Protein AF-A0A7X7GRQ5-F1 (afdb_monomer_lite)

Foldseek 3Di:
DAQQKAKAWAFDWDPLPPPDTAGQATEIDIDGDPPDDFPADAPDKFKKKKFKWKFFDLDPPPDDTDTDTFKMWIFIWHQYPLGIATEDDLPTAIGTPDDDDDPPDDDFRKHFYHYDVVRYHDPPNNCRHGIDGDDDHPPSTQKMKMFIFMDTNNHTSADRVSYDIDIGGPDPQDKDKDFDADPVRQGDFQFWKWKAAPSRDIDIFGAHPRNMTIGIRGDPDDIDIGGPDDPDDD

Sequence (234 aa):
MSAAIRVLLRPQRKSSGPRGSAVLGATLELSSFGAGASAAEQGTSKPASLVFHAAYLETVRGQEPSFEAFATLSGQITLRRSGPRFVLGPDDVIEYSSPDPSPSDPPPRQLNLAFAGAQFEVPPTNLAVRSLRLPPAPGGARHAEIGVELKIAGEVEASVAANDRLDVPLAPLSFFDAELRDENDAPLADRELELRMVDGSTQRVRSDADGRVLVNPVIKGPCELRWIADGGEG

Radius of gyration: 21.0 Å; chains: 1; bounding box: 50×54×58 Å

Secondary structure (DSSP, 8-state):
---SEEEEEEEEEE--GGG--EEEEEEEEEEE-TT---S--BT-EEEEEEEEEEEEES-SSS-----EEEEEEEEEEEEETTEEEEE--TT--EEESSPPPPTTSPPPPEEEEEE-TTTEE--TT--GGGEEEPPPPPTT--EEEEEEEEEETTEEEE-TTTS-EEEEE----EEEEEE-B-TTS-B-TT-EEEEEPTTS-EEEEE--TTSEEEEEEE-SS--EEEE-------

Structure (mmCIF, N/CA/C/O backbone):
data_AF-A0A7X7GRQ5-F1
#
_entry.id   AF-A0A7X7GRQ5-F1
#
loop_
_atom_site.group_PDB
_atom_site.id
_atom_site.type_symbol
_atom_site.label_atom_id
_atom_site.label_alt_id
_atom_site.label_comp_id
_atom_site.label_asym_id
_atom_site.label_entity_id
_atom_site.label_seq_id
_atom_site.pdbx_PDB_ins_code
_atom_site.Cartn_x
_atom_site.Cartn_y
_atom_site.Cartn_z
_atom_site.occupancy
_atom_site.B_iso_or_equiv
_atom_site.auth_seq_id
_atom_site.auth_comp_id
_atom_site.auth_asym_id
_atom_site.auth_atom_id
_atom_site.pdbx_PDB_model_num
ATOM 1 N N . MET A 1 1 ? -12.761 -13.465 19.174 1.00 44.97 1 MET A N 1
ATOM 2 C CA . MET A 1 1 ? -13.870 -12.484 19.253 1.00 44.97 1 MET A CA 1
ATOM 3 C C . MET A 1 1 ? -13.980 -11.795 17.897 1.00 44.97 1 MET A C 1
ATOM 5 O O . MET A 1 1 ? -12.955 -11.682 17.240 1.00 44.97 1 MET A O 1
ATOM 9 N N . SER A 1 2 ? -15.175 -11.411 17.430 1.00 49.66 2 SER A N 1
ATOM 10 C CA . SER A 1 2 ? -15.300 -10.663 16.163 1.00 49.66 2 SER A CA 1
ATOM 11 C C . SER A 1 2 ? -14.728 -9.260 16.350 1.00 49.66 2 SER A C 1
ATOM 13 O O . SER A 1 2 ? -15.156 -8.573 17.274 1.00 49.66 2 SER A O 1
ATOM 15 N N . ALA A 1 3 ? -13.794 -8.852 15.487 1.00 58.19 3 ALA A N 1
ATOM 16 C CA . ALA A 1 3 ? -13.271 -7.489 15.461 1.00 58.19 3 ALA A CA 1
ATOM 17 C C . ALA A 1 3 ? -14.408 -6.486 15.230 1.00 58.19 3 ALA A C 1
ATOM 19 O O . ALA A 1 3 ? -15.262 -6.719 14.365 1.00 58.19 3 ALA A O 1
ATOM 20 N N . ALA A 1 4 ? -14.419 -5.396 15.999 1.00 80.81 4 ALA A N 1
ATOM 21 C CA . ALA A 1 4 ? -15.428 -4.351 15.875 1.00 80.81 4 ALA A CA 1
ATOM 22 C C . ALA A 1 4 ? -15.168 -3.460 14.660 1.00 80.81 4 ALA A C 1
ATOM 24 O O . ALA A 1 4 ? -16.120 -3.007 14.029 1.00 80.81 4 ALA A O 1
ATOM 25 N N . ILE A 1 5 ? -13.899 -3.232 14.313 1.00 91.38 5 ILE A N 1
ATOM 26 C CA . ILE A 1 5 ? -13.479 -2.471 13.135 1.00 91.38 5 ILE A CA 1
ATOM 27 C C . ILE A 1 5 ? -12.733 -3.407 12.186 1.00 91.38 5 ILE A C 1
ATOM 29 O O . ILE A 1 5 ? -11.805 -4.091 12.600 1.00 91.38 5 ILE A O 1
ATOM 33 N N . ARG A 1 6 ? -13.118 -3.423 10.909 1.00 93.06 6 ARG A N 1
ATOM 34 C CA . ARG A 1 6 ? -12.414 -4.153 9.847 1.00 93.06 6 ARG A CA 1
ATOM 35 C C . ARG A 1 6 ? -11.845 -3.203 8.812 1.00 93.06 6 ARG A C 1
ATOM 37 O O . ARG A 1 6 ? -12.427 -2.150 8.541 1.00 93.06 6 ARG A O 1
ATOM 44 N N . VAL A 1 7 ? -10.746 -3.630 8.206 1.00 95.88 7 VAL A N 1
ATOM 45 C CA . VAL A 1 7 ? -10.145 -2.988 7.038 1.00 95.88 7 VAL A CA 1
ATOM 46 C C . VAL A 1 7 ? -10.687 -3.661 5.785 1.00 95.88 7 VAL A C 1
ATOM 48 O O . VAL A 1 7 ? -10.659 -4.890 5.674 1.00 95.88 7 VAL A O 1
ATOM 51 N N . LEU A 1 8 ? -11.183 -2.858 4.846 1.00 96.31 8 LEU A N 1
ATOM 52 C CA . LEU A 1 8 ? -11.596 -3.332 3.529 1.00 96.31 8 LEU A CA 1
ATOM 53 C C . LEU A 1 8 ? -10.616 -2.823 2.472 1.00 96.31 8 LEU A C 1
ATOM 55 O O . LEU A 1 8 ? -10.206 -1.660 2.498 1.00 96.31 8 LEU A O 1
ATOM 59 N N . LEU A 1 9 ? -10.269 -3.697 1.529 1.00 95.75 9 LEU A N 1
ATOM 60 C CA . LEU A 1 9 ? -9.381 -3.393 0.411 1.00 95.75 9 LEU A CA 1
ATOM 61 C C . LEU A 1 9 ? -10.168 -3.503 -0.892 1.00 95.75 9 LEU A C 1
ATOM 63 O O . LEU A 1 9 ? -10.388 -4.593 -1.421 1.00 95.75 9 LEU A O 1
ATOM 67 N N . ARG A 1 10 ? -10.615 -2.365 -1.428 1.00 94.69 10 ARG A N 1
ATOM 68 C CA . ARG A 1 10 ? -11.354 -2.343 -2.696 1.00 94.69 10 ARG A CA 1
ATOM 69 C C . ARG A 1 10 ? -10.384 -2.233 -3.868 1.00 94.69 10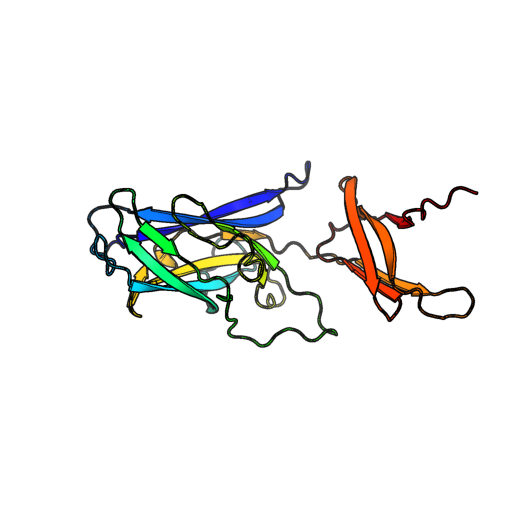 ARG A C 1
ATOM 71 O O . ARG A 1 10 ? -9.668 -1.237 -3.944 1.00 94.69 10 ARG A O 1
ATOM 78 N N . PRO A 1 11 ? -10.356 -3.196 -4.804 1.00 91.38 11 PRO A N 1
ATOM 79 C CA . PRO A 1 11 ? -9.402 -3.170 -5.903 1.00 91.38 11 PRO A CA 1
ATOM 80 C C . PRO A 1 11 ? -9.652 -1.974 -6.823 1.00 91.38 11 PRO A C 1
ATOM 82 O O . PRO A 1 11 ? -10.751 -1.800 -7.353 1.00 91.38 11 PRO A O 1
ATOM 85 N N . GLN A 1 12 ? -8.601 -1.206 -7.091 1.00 87.56 12 GLN A N 1
ATOM 86 C CA . GLN A 1 12 ? -8.587 -0.223 -8.167 1.00 87.56 12 GLN A CA 1
ATOM 87 C C . GLN A 1 12 ? -8.189 -0.928 -9.458 1.00 87.56 12 GLN A C 1
ATOM 89 O O . GLN A 1 12 ? -7.033 -1.308 -9.658 1.00 87.56 12 GLN A O 1
ATOM 94 N N . ARG A 1 13 ? -9.173 -1.152 -10.328 1.00 77.50 13 ARG A N 1
ATOM 95 C CA . ARG A 1 13 ? -8.976 -1.871 -11.587 1.00 77.50 13 ARG A CA 1
ATOM 96 C C . ARG A 1 13 ? -8.823 -0.883 -12.734 1.00 77.50 13 ARG A C 1
ATOM 98 O O . ARG A 1 13 ? -9.674 -0.015 -12.913 1.00 77.50 13 ARG A O 1
ATOM 105 N N . LYS A 1 14 ? -7.795 -1.067 -13.563 1.00 65.38 14 LYS A N 1
ATOM 106 C CA . LYS A 1 14 ? -7.781 -0.488 -14.911 1.00 65.38 14 LYS A CA 1
ATOM 107 C C . LYS A 1 14 ? -8.508 -1.458 -15.833 1.00 65.38 14 LYS A C 1
ATOM 109 O O . LYS A 1 14 ? -8.188 -2.648 -15.868 1.00 65.38 14 LYS A O 1
ATOM 114 N N . SER A 1 15 ? -9.498 -0.961 -16.570 1.00 53.22 15 SER A N 1
ATOM 115 C CA . SER A 1 15 ? -10.088 -1.721 -17.670 1.00 53.22 15 SER A CA 1
ATOM 116 C C . SER A 1 15 ? -9.048 -1.843 -18.783 1.00 53.22 15 SER A C 1
ATOM 118 O O . SER A 1 15 ? -8.845 -0.901 -19.544 1.00 53.22 15 SER A O 1
ATOM 120 N N . SER A 1 16 ? -8.359 -2.978 -18.860 1.00 49.69 16 SER A N 1
ATOM 121 C CA . SER A 1 16 ? -7.398 -3.287 -19.925 1.00 49.69 16 SER A CA 1
ATOM 122 C C . SER A 1 16 ? -8.022 -4.225 -20.959 1.00 49.69 16 SER A C 1
ATOM 124 O O . SER A 1 16 ? -7.652 -5.390 -21.068 1.00 49.69 16 SER A O 1
ATOM 126 N N . GLY A 1 17 ? -8.990 -3.707 -21.725 1.00 49.03 17 GLY A N 1
ATOM 127 C CA . GLY A 1 17 ? -9.539 -4.364 -22.918 1.00 49.03 17 GLY A CA 1
ATOM 128 C C . GLY A 1 17 ? -9.917 -5.853 -22.744 1.00 49.03 17 GLY A C 1
ATOM 129 O O . GLY A 1 17 ? -10.216 -6.308 -21.641 1.00 49.03 17 GLY A O 1
ATOM 130 N N . PRO A 1 18 ? -9.912 -6.656 -23.824 1.00 38.50 18 PRO A N 1
ATOM 131 C CA . PRO A 1 18 ? -10.362 -8.052 -23.788 1.00 38.50 18 PRO A CA 1
ATOM 132 C C . PRO A 1 18 ? -9.388 -9.034 -23.098 1.00 38.50 18 PRO A C 1
ATOM 134 O O . PRO A 1 18 ? -9.640 -10.235 -23.116 1.00 38.50 18 PRO A O 1
ATOM 137 N N . ARG A 1 19 ? -8.270 -8.573 -22.507 1.00 46.12 19 ARG A N 1
ATOM 138 C CA . ARG A 1 19 ? -7.189 -9.436 -21.973 1.00 46.12 19 ARG A CA 1
ATOM 139 C C . ARG A 1 19 ? -7.060 -9.454 -20.441 1.00 46.12 19 ARG A C 1
ATOM 141 O O . ARG A 1 19 ? -6.096 -10.011 -19.922 1.00 46.12 19 ARG A O 1
ATOM 148 N N . GLY A 1 20 ? -8.056 -8.937 -19.721 1.00 51.06 20 GLY A N 1
ATOM 149 C CA . GLY A 1 20 ? -8.153 -9.009 -18.255 1.00 51.06 20 GLY A CA 1
ATOM 150 C C . GLY A 1 20 ? -7.949 -7.656 -17.577 1.00 51.06 20 GLY A C 1
ATOM 151 O O . GLY A 1 20 ? -7.494 -6.719 -18.215 1.00 51.06 20 GLY A O 1
ATOM 152 N N . SER A 1 21 ? -8.318 -7.527 -16.297 1.00 55.75 21 SER A N 1
ATOM 153 C CA . SER A 1 21 ? -8.166 -6.287 -15.517 1.00 55.75 21 SER A CA 1
ATOM 154 C C . SER A 1 21 ? -6.839 -6.267 -14.756 1.00 55.75 21 SER A C 1
ATOM 156 O O . SER A 1 21 ? -6.611 -7.155 -13.932 1.00 55.75 21 SER A O 1
ATOM 158 N N . ALA A 1 22 ? -6.007 -5.246 -14.958 1.00 68.19 22 ALA A N 1
ATOM 159 C CA . ALA A 1 22 ? -4.869 -4.990 -14.076 1.00 68.19 22 ALA A CA 1
ATOM 160 C C . ALA A 1 22 ? -5.352 -4.368 -12.753 1.00 68.19 22 ALA A C 1
ATOM 162 O O . ALA A 1 22 ? -6.158 -3.431 -12.760 1.00 68.19 22 ALA A O 1
ATOM 163 N N . VAL A 1 23 ? -4.863 -4.884 -11.623 1.00 79.06 23 VAL A N 1
ATOM 164 C CA . VAL A 1 23 ? -5.040 -4.258 -10.305 1.00 79.06 23 VAL A CA 1
ATOM 165 C C . VAL A 1 23 ? -3.914 -3.245 -10.134 1.00 79.06 23 VAL A C 1
ATOM 167 O O . VAL A 1 23 ? -2.751 -3.629 -10.047 1.00 79.06 23 VAL A O 1
ATOM 170 N N . LEU A 1 24 ? -4.258 -1.957 -10.150 1.00 82.56 24 LEU A N 1
ATOM 171 C CA . LEU A 1 24 ? -3.301 -0.855 -9.992 1.00 82.56 24 LEU A CA 1
ATOM 172 C C . LEU A 1 24 ? -3.064 -0.490 -8.528 1.00 82.56 24 LEU A C 1
ATOM 174 O O . LEU A 1 24 ? -2.115 0.222 -8.215 1.00 82.56 24 LEU A O 1
ATOM 178 N N . GLY A 1 25 ? -3.959 -0.915 -7.643 1.00 89.06 25 GLY A N 1
ATOM 179 C CA . GLY A 1 25 ? -3.996 -0.413 -6.286 1.00 89.06 25 GLY A CA 1
ATOM 180 C C . GLY A 1 25 ? -5.221 -0.861 -5.512 1.00 89.06 25 GLY A C 1
ATOM 181 O O . GLY A 1 25 ? -6.001 -1.702 -5.975 1.00 89.06 25 GLY A O 1
ATOM 182 N N . ALA A 1 26 ? -5.411 -0.247 -4.353 1.00 94.50 26 ALA A N 1
ATOM 183 C CA . ALA A 1 26 ? -6.590 -0.419 -3.526 1.00 94.50 26 ALA A CA 1
ATOM 184 C C . ALA A 1 26 ? -7.073 0.907 -2.940 1.00 94.50 26 ALA A C 1
ATOM 186 O O . ALA A 1 26 ? -6.291 1.791 -2.596 1.00 94.50 26 ALA A O 1
ATOM 187 N N . THR A 1 27 ? -8.388 1.013 -2.788 1.00 96.25 27 THR A N 1
ATOM 188 C CA . THR A 1 27 ? -8.993 1.972 -1.870 1.00 96.25 27 THR A CA 1
ATOM 189 C C . THR A 1 27 ? -9.125 1.301 -0.508 1.00 96.25 27 THR A C 1
ATOM 191 O O . THR A 1 27 ? -9.786 0.265 -0.396 1.00 96.25 27 THR A O 1
ATOM 194 N N . LEU A 1 28 ? -8.491 1.885 0.509 1.00 97.31 28 LEU A N 1
ATOM 195 C CA . LEU A 1 28 ? -8.657 1.496 1.901 1.00 97.31 28 LEU A CA 1
ATOM 196 C C . LEU A 1 28 ? -9.939 2.103 2.465 1.00 97.31 28 LEU A C 1
ATOM 198 O O . LEU A 1 28 ? -10.178 3.311 2.357 1.00 97.31 28 LEU A O 1
ATOM 202 N N . GLU A 1 29 ? -10.721 1.255 3.121 1.00 97.19 29 GLU A N 1
ATOM 203 C CA . GLU A 1 29 ? -11.911 1.635 3.876 1.00 97.19 29 GLU A CA 1
ATOM 204 C C . GLU A 1 29 ? -11.840 1.030 5.278 1.00 97.19 29 GLU A C 1
ATOM 206 O O . GLU A 1 29 ? -11.239 -0.026 5.495 1.00 97.19 29 GLU A O 1
ATOM 211 N N . LEU A 1 30 ? -12.498 1.691 6.226 1.00 95.44 30 LEU A N 1
ATOM 212 C CA . LEU A 1 30 ? -12.766 1.127 7.544 1.00 95.44 30 LEU A CA 1
ATOM 213 C C . LEU A 1 30 ? -14.265 0.951 7.707 1.00 95.44 30 LEU A C 1
ATOM 215 O O . LEU A 1 30 ? -15.054 1.816 7.325 1.00 95.44 30 LEU A O 1
ATOM 219 N N . SER A 1 31 ? -14.666 -0.154 8.316 1.00 91.38 31 SER A N 1
ATOM 220 C CA . SER A 1 31 ? -16.071 -0.412 8.597 1.00 91.38 31 SER A CA 1
ATOM 221 C C . SER A 1 31 ? -16.237 -1.040 9.967 1.00 91.38 31 SER A C 1
ATOM 223 O O . SER A 1 31 ? -15.438 -1.882 10.380 1.00 91.38 31 SER A O 1
ATOM 225 N N . SER A 1 32 ? -17.287 -0.625 10.671 1.00 87.00 32 SER A N 1
ATOM 226 C CA . SER A 1 32 ? -17.676 -1.245 11.931 1.00 87.00 32 SER A CA 1
ATOM 227 C C . SER A 1 32 ? -18.581 -2.442 11.664 1.00 87.00 32 SER A C 1
ATOM 229 O O . SER A 1 32 ? -19.655 -2.287 11.083 1.00 87.00 32 SER A O 1
ATOM 231 N N . PHE A 1 33 ? -18.178 -3.631 12.107 1.00 72.12 33 PHE A N 1
ATOM 232 C CA . PHE A 1 33 ? -18.95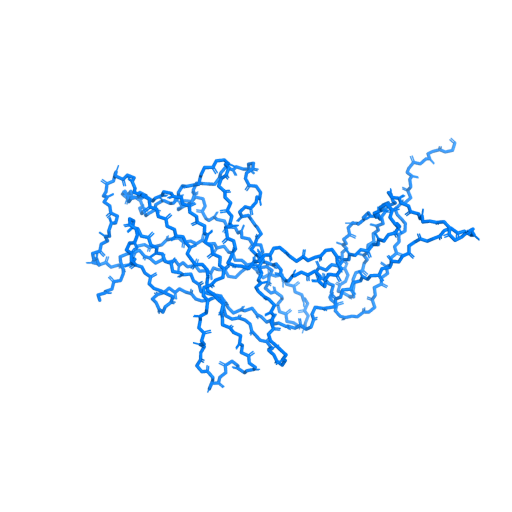6 -4.857 11.941 1.00 72.12 33 PHE A CA 1
ATOM 233 C C . PHE A 1 33 ? -19.389 -5.426 13.297 1.00 72.12 33 PHE A C 1
ATOM 235 O O . PHE A 1 33 ? -18.601 -6.018 14.031 1.00 72.12 33 PHE A O 1
ATOM 242 N N . GLY A 1 34 ? -20.688 -5.316 13.587 1.00 62.69 34 GLY A N 1
ATOM 243 C CA . GLY A 1 34 ? -21.337 -5.983 14.719 1.00 62.69 34 GLY A CA 1
ATOM 244 C C . GLY A 1 34 ? -21.002 -5.410 16.102 1.00 62.69 34 GLY A C 1
ATOM 245 O O . GLY A 1 34 ? -20.403 -4.349 16.237 1.00 62.69 34 GLY A O 1
ATOM 246 N N . ALA A 1 35 ? -21.425 -6.132 17.144 1.00 59.38 35 ALA A N 1
ATOM 247 C CA . ALA A 1 35 ? -21.271 -5.761 18.557 1.00 59.38 35 ALA A CA 1
ATOM 248 C C . ALA A 1 35 ? -19.922 -6.211 19.165 1.00 59.38 35 ALA A C 1
ATOM 250 O O . ALA A 1 35 ? -19.855 -6.552 20.345 1.00 59.38 35 ALA A O 1
ATOM 251 N N . GLY A 1 36 ? -18.866 -6.297 18.348 1.00 65.81 36 GLY A N 1
ATOM 252 C CA . GLY A 1 36 ? -17.527 -6.655 18.821 1.00 65.81 36 GLY A CA 1
ATOM 253 C C . GLY A 1 36 ? -16.982 -5.622 19.812 1.00 65.81 36 GLY A C 1
ATOM 254 O O . GLY A 1 36 ? -17.361 -4.452 19.768 1.00 65.81 36 GLY A O 1
ATOM 255 N N . ALA A 1 37 ? -16.081 -6.044 20.701 1.00 72.88 37 ALA A N 1
ATOM 256 C CA . ALA A 1 37 ? -15.314 -5.105 21.513 1.00 72.88 37 ALA A CA 1
ATOM 257 C C . ALA A 1 37 ? -14.230 -4.463 20.636 1.00 72.88 37 ALA A C 1
ATOM 259 O O . ALA A 1 37 ? -13.560 -5.172 19.887 1.00 72.88 37 ALA A O 1
ATOM 260 N N . SER A 1 38 ? -14.085 -3.141 20.729 1.00 83.69 38 SER A N 1
ATOM 261 C CA . SER A 1 38 ? -13.012 -2.393 20.076 1.00 83.69 38 SER A CA 1
ATOM 262 C C . SER A 1 38 ? -12.083 -1.820 21.130 1.00 83.69 38 SER A C 1
ATOM 264 O O . SER A 1 38 ? -12.545 -1.352 22.173 1.00 83.69 38 SER A O 1
ATOM 266 N N . ALA A 1 39 ? -10.788 -1.781 20.839 1.00 85.19 39 ALA A N 1
ATOM 267 C CA . ALA A 1 39 ? -9.859 -0.956 21.597 1.00 85.19 39 ALA A CA 1
ATOM 268 C C . ALA A 1 39 ? -10.082 0.544 21.321 1.00 85.19 39 ALA A C 1
ATOM 270 O O . ALA A 1 39 ? -9.653 1.381 22.119 1.00 85.19 39 ALA A O 1
ATOM 271 N N . ALA A 1 40 ? -10.770 0.909 20.231 1.00 83.94 40 ALA A N 1
ATOM 272 C CA . ALA A 1 40 ? -11.188 2.283 19.982 1.00 83.94 40 ALA A CA 1
ATOM 273 C C . ALA A 1 40 ? -12.324 2.698 20.926 1.00 83.94 40 ALA A C 1
ATOM 275 O O . ALA A 1 40 ? -13.311 1.987 21.103 1.00 83.94 40 ALA A O 1
ATOM 276 N N . GLU A 1 41 ? -12.215 3.903 21.479 1.00 82.88 41 GLU A N 1
ATOM 277 C CA . GLU A 1 41 ? -13.242 4.494 22.335 1.00 82.88 41 GLU A CA 1
ATOM 278 C C . GLU A 1 41 ? -13.913 5.669 21.633 1.00 82.88 41 GLU A C 1
ATOM 280 O O . GLU A 1 41 ? -13.294 6.395 20.847 1.00 82.88 41 GLU A O 1
ATOM 285 N N . GLN A 1 42 ? -15.203 5.859 21.910 1.00 86.94 42 GLN A N 1
ATOM 286 C CA . GLN A 1 42 ? -15.966 6.919 21.272 1.00 86.94 42 GLN A CA 1
ATOM 287 C C . GLN A 1 42 ? -15.416 8.297 21.657 1.00 86.94 42 GLN A C 1
ATOM 289 O O . GLN A 1 42 ? -15.380 8.654 22.829 1.00 86.94 42 GLN A O 1
ATOM 294 N N . GLY A 1 43 ? -15.032 9.089 20.654 1.00 86.94 43 GLY A N 1
ATOM 295 C CA . GLY A 1 43 ? -14.514 10.447 20.845 1.00 86.94 43 GLY A CA 1
ATOM 296 C C . GLY A 1 43 ? -13.068 10.532 21.343 1.00 86.94 43 GLY A C 1
ATOM 297 O O . GLY A 1 43 ? -12.530 11.636 21.389 1.00 86.94 43 GLY A O 1
ATOM 298 N N . THR A 1 44 ? -12.422 9.405 21.647 1.00 92.50 44 THR A N 1
ATOM 299 C CA . THR A 1 44 ? -11.021 9.363 22.082 1.00 92.50 44 THR A CA 1
ATOM 300 C C . THR A 1 44 ? -10.120 9.000 20.908 1.00 92.50 44 THR A C 1
ATOM 302 O O . THR A 1 44 ? -10.337 7.989 20.238 1.00 92.50 44 THR A O 1
ATOM 305 N N . SER A 1 45 ? -9.088 9.811 20.675 1.00 95.19 45 SER A N 1
ATOM 306 C CA . SER A 1 45 ? -8.027 9.481 19.722 1.00 95.19 45 SER A CA 1
ATOM 307 C C . SER A 1 45 ? -7.028 8.524 20.365 1.00 95.19 45 SER A C 1
ATOM 309 O O . SER A 1 45 ? -6.554 8.786 21.471 1.00 95.19 45 SER A O 1
ATOM 311 N N . LYS A 1 46 ? -6.697 7.430 19.677 1.00 96.06 46 LYS A N 1
ATOM 312 C CA . LYS A 1 46 ? -5.688 6.457 20.112 1.00 96.06 46 LYS A CA 1
ATOM 313 C C . LYS A 1 46 ? -4.665 6.203 19.003 1.00 96.06 46 LYS A C 1
ATOM 315 O O . LYS A 1 46 ? -5.061 6.183 17.835 1.00 96.06 46 LYS A O 1
ATOM 320 N N . PRO A 1 47 ? -3.391 5.931 19.344 1.00 97.19 47 PRO A N 1
ATOM 321 C CA . PRO A 1 47 ? -2.413 5.465 18.371 1.00 97.19 47 PRO A CA 1
ATOM 322 C C . PRO A 1 47 ? -2.917 4.212 17.665 1.00 97.19 47 PRO A C 1
ATOM 324 O O . PRO A 1 47 ? -3.448 3.308 18.312 1.00 97.19 47 PRO A O 1
ATOM 327 N N . ALA A 1 48 ? -2.756 4.154 16.351 1.00 97.56 48 ALA A N 1
ATOM 328 C CA . ALA A 1 48 ? -3.148 3.007 15.553 1.00 97.56 48 ALA A CA 1
ATOM 329 C C . ALA A 1 48 ? -2.165 2.789 14.408 1.00 97.56 48 ALA A C 1
ATOM 331 O O . ALA A 1 48 ? -1.495 3.722 13.964 1.00 97.56 48 ALA A O 1
ATOM 332 N N . SER A 1 49 ? -2.095 1.558 13.918 1.00 98.25 49 SER A N 1
ATOM 333 C CA . SER A 1 49 ? -1.299 1.240 12.742 1.00 98.25 49 SER A CA 1
ATOM 334 C C . SER A 1 49 ? -2.012 0.265 11.820 1.00 98.25 49 SER A C 1
ATOM 336 O O . SER A 1 49 ? -2.768 -0.608 12.253 1.00 98.25 49 SER A O 1
ATOM 338 N N . LEU A 1 50 ? -1.767 0.450 10.527 1.00 98.44 50 LEU A N 1
ATOM 339 C CA . LEU A 1 50 ? -2.108 -0.489 9.473 1.00 98.44 50 LEU A CA 1
ATOM 340 C C . LEU A 1 50 ? -0.828 -1.227 9.096 1.00 98.44 50 LEU A C 1
ATOM 342 O O . LEU A 1 50 ? 0.080 -0.638 8.510 1.00 98.44 50 LEU A O 1
ATOM 346 N N . VAL A 1 51 ? -0.739 -2.500 9.466 1.00 98.56 51 VAL A N 1
ATOM 347 C CA . VAL A 1 51 ? 0.393 -3.359 9.114 1.00 98.56 51 VAL A CA 1
ATOM 348 C C . VAL A 1 51 ? 0.024 -4.107 7.843 1.00 98.56 51 VAL A C 1
ATOM 350 O O . VAL A 1 51 ? -0.954 -4.851 7.814 1.00 98.56 51 VAL A O 1
ATOM 353 N N . PHE A 1 52 ? 0.775 -3.881 6.773 1.00 98.50 52 PHE A N 1
ATOM 354 C CA . PHE A 1 52 ? 0.584 -4.541 5.490 1.00 98.50 52 PHE A CA 1
ATOM 355 C C . PHE A 1 52 ? 1.338 -5.864 5.469 1.00 98.50 52 PHE A C 1
ATOM 357 O O . PHE A 1 52 ? 2.526 -5.935 5.796 1.00 98.50 52 PHE A O 1
ATOM 364 N N . HIS A 1 53 ? 0.633 -6.899 5.031 1.00 98.38 53 HIS A N 1
ATOM 365 C CA . HIS A 1 53 ? 1.160 -8.236 4.840 1.00 98.38 53 HIS A CA 1
ATOM 366 C C . HIS A 1 53 ? 1.028 -8.651 3.380 1.00 98.38 53 HIS A C 1
ATOM 368 O O . HIS A 1 53 ? 0.044 -8.313 2.719 1.00 98.38 53 HIS A O 1
ATOM 374 N N . ALA A 1 54 ? 1.997 -9.418 2.895 1.00 97.06 54 ALA A N 1
ATOM 375 C CA . ALA A 1 54 ? 1.964 -10.025 1.574 1.00 97.06 54 ALA A CA 1
ATOM 376 C C . ALA A 1 54 ? 2.100 -11.543 1.699 1.00 97.06 54 ALA A C 1
ATOM 378 O O . ALA A 1 54 ? 2.892 -12.038 2.499 1.00 97.06 54 ALA A O 1
ATOM 379 N N . ALA A 1 55 ? 1.342 -12.270 0.887 1.00 95.69 55 ALA A N 1
ATOM 380 C CA . ALA A 1 55 ? 1.554 -13.685 0.625 1.00 95.69 55 ALA A CA 1
ATOM 381 C C . ALA A 1 55 ? 1.727 -13.886 -0.881 1.00 95.69 55 ALA A C 1
ATOM 383 O O . ALA A 1 55 ? 0.946 -13.363 -1.675 1.00 95.69 55 ALA A O 1
ATOM 384 N N . TYR A 1 56 ? 2.744 -14.645 -1.280 1.00 93.94 56 TYR A N 1
ATOM 385 C CA . TYR A 1 56 ? 3.023 -14.938 -2.683 1.00 93.94 56 TYR A CA 1
ATOM 386 C C . TYR A 1 56 ? 2.601 -16.356 -3.037 1.00 93.94 56 TYR A C 1
ATOM 388 O O . TYR A 1 56 ? 2.970 -17.314 -2.360 1.00 93.94 56 TYR A O 1
ATOM 396 N N . LEU A 1 57 ? 1.836 -16.483 -4.118 1.00 90.38 57 LEU A N 1
ATOM 397 C CA . LEU A 1 57 ? 1.223 -17.738 -4.530 1.00 90.38 57 LEU A CA 1
ATOM 398 C C . LEU A 1 57 ? 1.582 -18.058 -5.979 1.00 90.38 57 LEU A C 1
ATOM 400 O O . LEU A 1 57 ? 1.528 -17.198 -6.866 1.00 90.38 57 LEU A O 1
ATOM 404 N N . GLU A 1 58 ? 1.896 -19.322 -6.238 1.00 85.81 58 GLU A N 1
ATOM 405 C CA . GLU A 1 58 ? 2.010 -19.840 -7.603 1.00 85.81 58 GLU A CA 1
ATOM 406 C C . GLU A 1 58 ? 0.627 -20.178 -8.168 1.00 85.81 58 GLU A C 1
ATOM 408 O O . GLU A 1 58 ? 0.367 -19.989 -9.359 1.00 85.81 58 GLU A O 1
ATOM 413 N N . THR A 1 59 ? -0.281 -20.639 -7.301 1.00 78.25 59 THR A N 1
ATOM 414 C CA . THR A 1 59 ? -1.652 -21.021 -7.650 1.00 78.25 59 THR A CA 1
ATOM 415 C C . THR A 1 59 ? -2.651 -20.450 -6.644 1.00 78.25 59 THR A C 1
ATOM 417 O O . THR A 1 59 ? -2.438 -20.515 -5.441 1.00 78.25 59 THR A O 1
ATOM 420 N N . VAL A 1 60 ? -3.767 -19.897 -7.133 1.00 69.12 60 VAL A N 1
ATOM 421 C CA . VAL A 1 60 ? -4.801 -19.252 -6.288 1.00 69.12 60 VAL A CA 1
ATOM 422 C C . VAL A 1 60 ? -5.662 -20.274 -5.529 1.00 69.12 60 VAL A C 1
ATOM 424 O O . VAL A 1 60 ? -6.398 -19.929 -4.614 1.00 69.12 60 VAL A O 1
ATOM 427 N N . ARG A 1 61 ? -5.638 -21.553 -5.927 1.00 72.50 61 ARG A N 1
ATOM 428 C CA . ARG A 1 61 ? -6.472 -22.607 -5.331 1.00 72.50 61 ARG A CA 1
ATOM 429 C C . ARG A 1 61 ? -5.601 -23.741 -4.818 1.00 72.50 61 ARG A C 1
ATOM 431 O O . ARG A 1 61 ? -4.852 -24.321 -5.595 1.00 72.50 61 ARG A O 1
ATOM 438 N N . GLY A 1 62 ? -5.780 -24.096 -3.547 1.00 73.06 62 GLY A N 1
ATOM 439 C CA . GLY A 1 62 ? -5.111 -25.240 -2.917 1.00 73.06 62 GLY A CA 1
ATOM 440 C C . GLY A 1 62 ? -3.762 -24.923 -2.268 1.00 73.06 62 GLY A C 1
ATOM 441 O O . GLY A 1 62 ? -3.151 -25.828 -1.710 1.00 73.06 62 GLY A O 1
ATOM 442 N N . GLN A 1 63 ? -3.321 -23.663 -2.303 1.00 81.44 63 GLN A N 1
ATOM 443 C CA . GLN A 1 63 ? -2.154 -23.178 -1.574 1.00 81.44 63 GLN A CA 1
ATOM 444 C C . GLN A 1 63 ? -2.626 -22.263 -0.439 1.00 81.44 63 GLN A C 1
ATOM 446 O O . GLN A 1 63 ? -3.297 -21.268 -0.699 1.00 81.44 63 GLN A O 1
ATOM 451 N N . GLU A 1 64 ? -2.291 -22.603 0.808 1.00 86.44 64 GLU A N 1
ATOM 452 C CA . GLU A 1 64 ? -2.576 -21.731 1.950 1.00 86.44 64 GLU A CA 1
ATOM 453 C C . GLU A 1 64 ? -1.587 -20.550 1.940 1.00 86.44 64 GLU A C 1
ATOM 455 O O . GLU A 1 64 ? -0.372 -20.778 1.883 1.00 86.44 64 GLU A O 1
ATOM 460 N N . PRO A 1 65 ? -2.061 -19.294 1.966 1.00 89.62 65 PRO A N 1
ATOM 461 C CA . PRO A 1 65 ? -1.183 -18.133 1.952 1.00 89.62 65 PRO A CA 1
ATOM 462 C C . PRO A 1 65 ? -0.413 -17.986 3.270 1.00 89.62 65 PRO A C 1
ATOM 464 O O . PRO A 1 65 ? -0.998 -17.912 4.350 1.00 89.62 65 PRO A O 1
ATOM 467 N N . SER A 1 66 ? 0.914 -17.871 3.167 1.00 93.25 66 SER A N 1
ATOM 468 C CA . SER A 1 66 ? 1.785 -17.475 4.278 1.00 93.25 66 SER A CA 1
ATOM 469 C C . SER A 1 66 ? 2.000 -15.967 4.233 1.00 93.25 66 SER A C 1
ATOM 471 O O . SER A 1 66 ? 2.721 -15.469 3.371 1.00 93.25 66 SER A O 1
ATOM 473 N N . PHE A 1 67 ? 1.334 -15.243 5.131 1.00 95.06 67 PHE A N 1
ATOM 474 C CA . PHE A 1 67 ? 1.391 -13.785 5.186 1.00 95.06 67 PHE A CA 1
ATOM 475 C C . PHE A 1 67 ? 2.580 -13.292 6.004 1.00 95.06 67 PHE A C 1
ATOM 477 O O . PHE A 1 67 ? 2.646 -13.514 7.213 1.00 95.06 67 PHE A O 1
ATOM 484 N N . GLU A 1 68 ? 3.451 -12.521 5.365 1.00 96.81 68 GLU A N 1
ATOM 485 C CA . GLU A 1 68 ? 4.578 -11.855 6.013 1.00 96.81 68 GLU A CA 1
ATOM 486 C C . GLU A 1 68 ? 4.344 -10.347 6.057 1.00 96.81 68 GLU A C 1
ATOM 488 O O . GLU A 1 68 ? 3.956 -9.738 5.057 1.00 96.81 68 GLU A O 1
ATOM 493 N N . ALA A 1 69 ? 4.549 -9.748 7.232 1.00 97.69 69 ALA A N 1
ATOM 494 C CA . ALA A 1 69 ? 4.482 -8.300 7.392 1.00 97.69 69 ALA A CA 1
ATOM 495 C C . ALA A 1 69 ? 5.650 -7.650 6.643 1.00 97.69 69 ALA A C 1
ATOM 497 O O . ALA A 1 69 ? 6.792 -8.078 6.808 1.00 97.69 69 ALA A O 1
ATOM 498 N N . PHE A 1 70 ? 5.376 -6.607 5.859 1.00 97.69 70 PHE A N 1
ATOM 499 C CA . PHE A 1 70 ? 6.416 -5.924 5.081 1.00 97.69 70 PHE A CA 1
ATOM 500 C C . PHE A 1 70 ? 6.394 -4.399 5.194 1.00 97.69 70 PHE A C 1
ATOM 502 O O . PHE A 1 70 ? 7.383 -3.746 4.856 1.00 97.69 70 PHE A O 1
ATOM 509 N N . ALA A 1 71 ? 5.280 -3.814 5.638 1.00 98.19 71 ALA A N 1
ATOM 510 C CA . ALA A 1 71 ? 5.176 -2.373 5.799 1.00 98.19 71 ALA A CA 1
ATOM 511 C C . ALA A 1 71 ? 4.196 -1.979 6.905 1.00 98.19 71 ALA A C 1
ATOM 513 O O . ALA A 1 71 ? 3.250 -2.710 7.190 1.00 98.19 71 ALA A O 1
ATOM 514 N N . THR A 1 72 ? 4.395 -0.809 7.503 1.00 98.50 72 THR A N 1
ATOM 515 C CA . THR A 1 72 ? 3.517 -0.242 8.530 1.00 98.50 72 THR A CA 1
ATOM 516 C C . THR A 1 72 ? 3.193 1.206 8.200 1.00 98.50 72 THR A C 1
ATOM 518 O O . THR A 1 72 ? 4.081 1.998 7.906 1.00 98.50 72 THR A O 1
ATOM 521 N N . LEU A 1 73 ? 1.911 1.558 8.274 1.00 98.31 73 LEU A N 1
ATOM 522 C CA . LEU A 1 73 ? 1.443 2.938 8.247 1.00 98.31 73 LEU A CA 1
ATOM 523 C C . LEU A 1 73 ? 0.888 3.296 9.624 1.00 98.31 73 LEU A C 1
ATOM 525 O O . LEU A 1 73 ? -0.159 2.788 10.034 1.00 98.31 73 LEU A O 1
ATOM 529 N N . SER A 1 74 ? 1.612 4.152 10.335 1.00 97.88 74 SER A N 1
ATOM 530 C CA . SER A 1 74 ? 1.232 4.642 11.660 1.00 97.88 74 SER A CA 1
ATOM 531 C C . SER A 1 74 ? 0.318 5.859 11.549 1.00 97.88 74 SER A C 1
ATOM 533 O O . SER A 1 74 ? 0.385 6.611 10.585 1.00 97.88 74 SER A O 1
ATOM 535 N N . GLY A 1 75 ? -0.551 6.042 12.538 1.00 96.81 75 GLY A N 1
ATOM 536 C CA . GLY A 1 75 ? -1.434 7.196 12.628 1.00 96.81 75 GLY A CA 1
ATOM 537 C C . GLY A 1 75 ? -2.256 7.174 13.910 1.00 96.81 75 GLY A C 1
ATOM 538 O O . GLY A 1 75 ? -1.873 6.585 14.926 1.00 96.81 75 GLY A O 1
ATOM 539 N N . GLN A 1 76 ? -3.407 7.833 13.874 1.00 97.19 76 GLN A N 1
ATOM 540 C CA . GLN A 1 76 ? -4.351 7.880 14.987 1.00 97.19 76 GLN A CA 1
ATOM 541 C C . GLN A 1 76 ? -5.716 7.375 14.541 1.00 97.19 76 GLN A C 1
ATOM 543 O O . GLN A 1 76 ? -6.143 7.650 13.425 1.00 97.19 76 GLN A O 1
ATOM 548 N N . ILE A 1 77 ? -6.445 6.688 15.415 1.00 96.19 77 ILE A N 1
ATOM 549 C CA . ILE A 1 77 ? -7.829 6.287 15.162 1.00 96.19 77 ILE A CA 1
ATOM 550 C C . ILE A 1 77 ? -8.760 6.874 16.217 1.00 96.19 77 ILE A C 1
ATOM 552 O O . ILE A 1 77 ? -8.431 6.963 17.397 1.00 96.19 77 ILE A O 1
ATOM 556 N N . THR A 1 78 ? -9.950 7.280 15.795 1.00 93.56 78 THR A N 1
ATOM 557 C CA . THR A 1 78 ? -11.031 7.719 16.679 1.00 93.56 78 THR A CA 1
ATOM 558 C C . THR A 1 78 ? -12.321 7.034 16.263 1.00 93.56 78 THR A C 1
ATOM 560 O O . THR A 1 78 ? -12.666 7.026 15.080 1.00 93.56 78 THR A O 1
ATOM 563 N N . LEU A 1 79 ? -13.083 6.512 17.224 1.00 91.31 79 LEU A N 1
ATOM 564 C CA . LEU A 1 79 ? -14.429 6.019 16.950 1.00 91.31 79 LEU A CA 1
ATOM 565 C C . LEU A 1 79 ? -15.427 7.180 17.035 1.00 91.31 79 LEU A C 1
ATOM 567 O O . LEU A 1 79 ? -15.614 7.792 18.088 1.00 91.31 79 LEU A O 1
ATOM 571 N N . ARG A 1 80 ? -16.073 7.517 15.917 1.00 89.19 80 ARG A N 1
ATOM 572 C CA . ARG A 1 80 ? -17.126 8.542 15.851 1.00 89.19 80 ARG A CA 1
ATOM 573 C C . ARG A 1 80 ? -18.497 7.881 15.790 1.00 89.19 80 ARG A C 1
ATOM 575 O O . ARG A 1 80 ? -18.619 6.701 15.483 1.00 89.19 80 ARG A O 1
ATOM 582 N N . ARG A 1 81 ? -19.560 8.664 16.012 1.00 85.44 81 ARG A N 1
ATOM 583 C CA . ARG A 1 81 ? -20.946 8.194 15.797 1.00 85.44 81 ARG A CA 1
ATOM 584 C C . ARG A 1 81 ? -21.181 7.687 14.370 1.00 85.44 81 ARG A C 1
ATOM 586 O O . ARG A 1 81 ? -21.967 6.772 14.181 1.00 85.44 81 ARG A O 1
ATOM 593 N N . SER A 1 82 ? -20.500 8.279 13.389 1.00 87.31 82 SER A N 1
ATOM 594 C CA . SER A 1 82 ? -20.568 7.894 11.976 1.00 87.31 82 SER A CA 1
ATOM 595 C C . SER A 1 82 ? -19.677 6.700 11.610 1.00 87.31 82 SER A C 1
ATOM 597 O O . SER A 1 82 ? -19.690 6.292 10.454 1.00 87.31 82 SER A O 1
ATOM 599 N N . GLY A 1 83 ? -18.884 6.174 12.550 1.00 91.00 83 GLY A N 1
ATOM 600 C CA . GLY A 1 83 ? -17.922 5.097 12.316 1.00 91.00 83 GLY A CA 1
ATOM 601 C C . GLY A 1 83 ? -16.477 5.469 12.678 1.00 91.00 83 GLY A C 1
ATOM 602 O O . GLY A 1 83 ? -16.216 6.561 13.195 1.00 91.00 83 GLY A O 1
ATOM 603 N N . PRO A 1 84 ? -15.525 4.552 12.446 1.00 94.50 84 PRO A N 1
ATOM 604 C CA . PRO A 1 84 ? -14.114 4.761 12.733 1.00 94.50 84 PRO A CA 1
ATOM 605 C C . PRO A 1 84 ? -13.505 5.774 11.762 1.00 94.50 84 PRO A C 1
ATOM 607 O O . PRO A 1 84 ? -13.834 5.792 10.574 1.00 94.50 84 PRO A O 1
ATOM 610 N N . ARG A 1 85 ? -12.595 6.604 12.272 1.00 95.75 85 ARG A N 1
ATOM 611 C CA . ARG A 1 85 ? -11.803 7.531 11.467 1.00 95.75 85 ARG A CA 1
ATOM 612 C C . ARG A 1 85 ? -10.326 7.392 11.797 1.00 95.75 85 ARG A C 1
ATOM 614 O O . ARG A 1 85 ? -9.951 7.605 12.947 1.00 95.75 85 ARG A O 1
ATOM 621 N N . PHE A 1 86 ? -9.523 7.068 10.794 1.00 97.31 86 PHE A N 1
ATOM 622 C CA . PHE A 1 86 ? -8.069 7.042 10.856 1.00 97.31 86 PHE A CA 1
ATOM 623 C C . PHE A 1 86 ? -7.510 8.365 10.331 1.00 97.31 86 PHE A C 1
ATOM 625 O O . PHE A 1 86 ? -7.971 8.882 9.313 1.00 97.31 86 PHE A O 1
ATOM 632 N N . VAL A 1 87 ? -6.547 8.938 11.035 1.00 96.94 87 VAL A N 1
ATOM 633 C CA . VAL A 1 87 ? -5.977 10.256 10.767 1.00 96.94 87 VAL A CA 1
ATOM 634 C C . VAL A 1 87 ? -4.472 10.107 10.621 1.00 96.94 87 VAL A C 1
ATOM 636 O O . VAL A 1 87 ? -3.825 9.524 11.492 1.00 96.94 87 VAL A O 1
ATOM 639 N N . LEU A 1 88 ? -3.953 10.644 9.521 1.00 96.25 88 LEU A N 1
ATOM 640 C CA . LEU A 1 88 ? -2.529 10.750 9.232 1.00 96.25 88 LEU A CA 1
ATOM 641 C C . LEU A 1 88 ? -2.059 12.192 9.435 1.00 96.25 88 LEU A C 1
ATOM 643 O O . LEU A 1 88 ? -2.762 13.147 9.091 1.00 96.25 88 LEU A O 1
ATOM 647 N N . GLY A 1 89 ? -0.854 12.342 9.963 1.00 91.00 89 GLY A N 1
ATOM 648 C CA . GLY A 1 89 ? -0.091 13.577 9.965 1.00 91.00 89 GLY A CA 1
ATOM 649 C C . GLY A 1 89 ? 0.448 13.945 8.573 1.00 91.00 89 GLY A C 1
ATOM 650 O O . GLY A 1 89 ? 0.452 13.128 7.644 1.00 91.00 89 GLY A O 1
ATOM 651 N N . PRO A 1 90 ? 0.903 15.199 8.399 1.00 88.06 90 PRO A N 1
ATOM 652 C CA . PRO A 1 90 ? 1.478 15.671 7.136 1.00 88.06 90 PRO A CA 1
ATOM 653 C C . PRO A 1 90 ? 2.770 14.941 6.755 1.00 88.06 90 PRO A C 1
ATOM 655 O O . PRO A 1 90 ? 3.011 14.762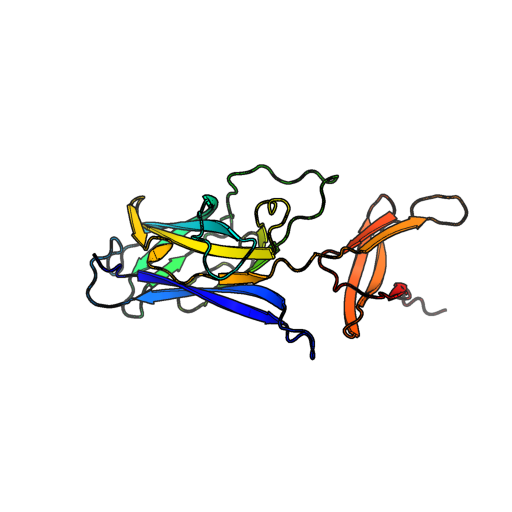 5.564 1.00 88.06 90 PRO A O 1
ATOM 658 N N . ASP A 1 91 ? 3.528 14.482 7.753 1.00 90.75 91 ASP A N 1
ATOM 659 C CA . ASP A 1 91 ? 4.846 13.859 7.592 1.00 90.75 91 ASP A CA 1
ATOM 660 C C . ASP A 1 91 ? 4.826 12.340 7.832 1.00 90.75 91 ASP A C 1
ATOM 662 O O . ASP A 1 91 ? 5.877 11.703 7.842 1.00 90.75 91 ASP A O 1
ATOM 666 N N . ASP A 1 92 ? 3.643 11.748 8.038 1.00 93.62 92 ASP A N 1
ATOM 667 C CA . ASP A 1 92 ? 3.524 10.299 8.207 1.00 93.62 92 ASP A CA 1
ATOM 668 C C . ASP A 1 92 ? 3.948 9.584 6.920 1.00 93.62 92 ASP A C 1
ATOM 670 O O . ASP A 1 92 ? 3.609 10.002 5.810 1.00 93.62 92 ASP A O 1
ATOM 674 N N . VAL A 1 93 ? 4.655 8.469 7.070 1.00 95.69 93 VAL A N 1
ATOM 675 C CA . VAL A 1 93 ? 5.175 7.669 5.959 1.00 95.69 93 VAL A CA 1
ATOM 676 C C . VAL A 1 93 ? 4.804 6.201 6.130 1.00 95.69 93 VAL A C 1
ATOM 678 O O . VAL A 1 93 ? 4.425 5.752 7.212 1.00 95.69 93 VAL A O 1
ATOM 681 N N . ILE A 1 94 ? 4.912 5.443 5.041 1.00 97.38 94 ILE A N 1
ATOM 682 C CA . ILE A 1 94 ? 4.878 3.984 5.105 1.00 97.38 94 ILE A CA 1
ATOM 683 C C . ILE A 1 94 ? 6.293 3.510 5.440 1.00 97.38 94 ILE A C 1
ATOM 685 O O . ILE A 1 94 ? 7.220 3.705 4.654 1.00 97.38 94 ILE A O 1
ATOM 689 N N . GLU A 1 95 ? 6.451 2.879 6.595 1.00 97.19 95 GLU A N 1
ATOM 690 C CA . GLU A 1 95 ? 7.712 2.289 7.036 1.00 97.19 95 GLU A CA 1
ATOM 691 C C . GLU A 1 95 ? 7.825 0.862 6.504 1.00 97.19 95 GLU A C 1
ATOM 693 O O . GLU A 1 95 ? 6.952 0.034 6.761 1.00 97.19 95 GLU A O 1
ATOM 698 N N . TYR A 1 96 ? 8.896 0.557 5.773 1.00 96.56 96 TYR A N 1
ATOM 699 C CA . TYR A 1 96 ? 9.128 -0.767 5.196 1.00 96.56 96 TYR A CA 1
ATOM 700 C C . TYR A 1 96 ? 10.100 -1.578 6.054 1.00 96.56 96 TYR A C 1
ATOM 702 O O . TYR A 1 96 ? 11.097 -1.054 6.545 1.00 96.56 96 TYR A O 1
ATOM 710 N N . SER A 1 97 ? 9.841 -2.878 6.203 1.00 93.50 97 SER A N 1
ATOM 711 C CA . SER A 1 97 ? 10.730 -3.791 6.939 1.00 93.50 97 SER A CA 1
ATOM 712 C C . SER A 1 97 ? 12.023 -4.113 6.185 1.00 93.50 97 SER A C 1
ATOM 714 O O . SER A 1 97 ? 12.988 -4.589 6.780 1.00 93.50 97 SER A O 1
ATOM 716 N N . SER A 1 98 ? 12.037 -3.888 4.871 1.00 87.12 98 SER A N 1
ATOM 717 C CA . SER A 1 98 ? 13.189 -4.093 3.994 1.00 87.12 98 SER A CA 1
ATOM 718 C C . SER A 1 98 ? 13.733 -2.751 3.503 1.00 87.12 98 SER A C 1
ATOM 720 O O . SER A 1 98 ? 12.942 -1.822 3.299 1.00 87.12 98 SER A O 1
ATOM 722 N N . PRO A 1 99 ? 15.059 -2.649 3.281 1.00 85.19 99 PRO A N 1
ATOM 723 C CA . PRO A 1 99 ? 15.673 -1.431 2.770 1.00 85.19 99 PRO A CA 1
ATOM 724 C C . PRO A 1 99 ? 15.105 -1.050 1.401 1.00 85.19 99 PRO A C 1
ATOM 726 O O . PRO A 1 99 ? 14.533 -1.877 0.683 1.00 85.19 99 PRO A O 1
ATOM 729 N N . ASP A 1 100 ? 15.275 0.219 1.042 1.00 83.81 100 ASP A N 1
ATOM 730 C CA . ASP A 1 100 ? 14.941 0.693 -0.295 1.00 83.81 100 ASP A CA 1
ATOM 731 C C . ASP A 1 100 ? 15.772 -0.050 -1.356 1.00 83.81 100 ASP A C 1
ATOM 733 O O . ASP A 1 100 ? 16.943 -0.359 -1.113 1.00 83.81 100 ASP A O 1
ATOM 737 N N . PRO A 1 101 ? 15.181 -0.359 -2.525 1.00 81.25 101 PRO A N 1
ATOM 738 C CA . PRO A 1 101 ? 15.913 -0.987 -3.616 1.00 81.25 101 PRO A CA 1
ATOM 739 C C . PRO A 1 101 ? 17.028 -0.065 -4.120 1.00 81.25 101 PRO A C 1
ATOM 741 O O . PRO A 1 101 ? 16.876 1.160 -4.156 1.00 81.25 101 PRO A O 1
ATOM 744 N N . SER A 1 102 ? 18.138 -0.663 -4.544 1.00 81.06 102 SER A N 1
ATOM 745 C CA . SER A 1 102 ? 19.227 0.052 -5.205 1.00 81.06 102 SER A CA 1
ATOM 746 C C . SER A 1 102 ? 18.746 0.630 -6.545 1.00 81.06 102 SER A C 1
ATOM 748 O O . SER A 1 102 ? 17.911 0.010 -7.205 1.00 81.06 102 SER A O 1
ATOM 750 N N . PRO A 1 103 ? 19.310 1.752 -7.034 1.00 74.56 103 PRO A N 1
ATOM 751 C CA . PRO A 1 103 ? 19.046 2.245 -8.392 1.00 74.56 103 PRO A CA 1
ATOM 752 C C . PRO A 1 103 ? 19.351 1.223 -9.503 1.00 74.56 103 PRO A C 1
ATOM 754 O O . PRO A 1 103 ? 18.827 1.325 -10.611 1.00 74.56 103 PRO A O 1
ATOM 757 N N . SER A 1 104 ? 20.211 0.241 -9.213 1.00 74.81 104 SER A N 1
ATOM 758 C CA . SER A 1 104 ? 20.536 -0.873 -10.109 1.00 74.81 104 SER A CA 1
ATOM 759 C C . SER A 1 104 ? 19.504 -2.002 -10.101 1.00 74.81 104 SER A C 1
ATOM 761 O O . SER A 1 104 ? 19.534 -2.850 -10.992 1.00 74.81 104 SER A O 1
ATOM 763 N N . ASP A 1 105 ? 18.637 -2.062 -9.089 1.00 73.69 105 ASP A N 1
ATOM 764 C CA . ASP A 1 105 ? 17.644 -3.122 -8.968 1.00 73.69 105 ASP A CA 1
ATOM 765 C C . ASP A 1 105 ? 16.477 -2.873 -9.931 1.00 73.69 105 ASP A C 1
ATOM 767 O O . ASP A 1 105 ? 16.141 -1.724 -10.238 1.00 73.69 105 ASP A O 1
ATOM 771 N N . PRO A 1 106 ? 15.798 -3.937 -10.396 1.00 70.25 106 PRO A N 1
ATOM 772 C CA . PRO A 1 106 ? 14.546 -3.772 -11.106 1.00 70.25 106 PRO A CA 1
ATOM 773 C C . PRO A 1 106 ? 13.559 -2.948 -10.265 1.00 70.25 106 PRO A C 1
ATOM 775 O O . PRO A 1 106 ? 13.407 -3.210 -9.067 1.00 70.25 106 PRO A O 1
ATOM 778 N N . PRO A 1 107 ? 12.847 -1.986 -10.875 1.00 74.50 107 PRO A N 1
ATOM 779 C CA . PRO A 1 107 ? 11.908 -1.146 -10.150 1.00 74.50 107 PRO A CA 1
ATOM 780 C C . PRO A 1 107 ? 10.851 -2.019 -9.458 1.00 74.50 107 PRO A C 1
ATOM 782 O O . PRO A 1 107 ? 10.256 -2.897 -10.099 1.00 74.50 107 PRO A O 1
ATOM 785 N N . PRO A 1 108 ? 10.591 -1.802 -8.157 1.00 83.50 108 PRO A N 1
ATOM 786 C CA . PRO A 1 108 ? 9.696 -2.664 -7.412 1.00 83.50 108 PRO A CA 1
ATOM 787 C C . PRO A 1 108 ? 8.262 -2.486 -7.908 1.00 83.50 108 PRO A C 1
ATOM 789 O O . PRO A 1 108 ? 7.863 -1.417 -8.379 1.00 83.50 108 PRO A O 1
ATOM 792 N N . ARG A 1 109 ? 7.448 -3.530 -7.756 1.00 84.88 109 ARG A N 1
ATOM 793 C CA . ARG A 1 109 ? 6.009 -3.409 -7.990 1.00 84.88 109 ARG A CA 1
ATOM 794 C C . ARG A 1 109 ? 5.416 -2.466 -6.945 1.00 84.88 109 ARG A C 1
ATOM 796 O O . ARG A 1 109 ? 5.668 -2.627 -5.754 1.00 84.88 109 ARG A O 1
ATOM 803 N N . GLN A 1 110 ? 4.602 -1.519 -7.392 1.00 89.56 110 GLN A N 1
ATOM 804 C CA . GLN A 1 110 ? 3.901 -0.578 -6.522 1.00 89.56 110 GLN A CA 1
ATOM 805 C C . GLN A 1 110 ? 2.388 -0.705 -6.700 1.00 89.56 110 GLN A C 1
ATOM 807 O O . GLN A 1 110 ? 1.908 -1.041 -7.785 1.00 89.56 110 GLN A O 1
ATOM 812 N N . LEU A 1 111 ? 1.651 -0.444 -5.624 1.00 90.94 111 LEU A N 1
ATOM 813 C CA . LEU A 1 111 ? 0.198 -0.342 -5.604 1.00 90.94 111 LEU A CA 1
ATOM 814 C C . LEU A 1 111 ? -0.207 1.067 -5.189 1.00 90.94 111 LEU A C 1
ATOM 816 O O . LEU A 1 111 ? 0.207 1.554 -4.138 1.00 90.94 111 LEU A O 1
ATOM 820 N N . ASN A 1 112 ? -1.074 1.694 -5.975 1.00 92.00 112 ASN A N 1
ATOM 821 C CA . ASN A 1 112 ? -1.673 2.965 -5.598 1.00 92.00 112 ASN A CA 1
ATOM 822 C C . ASN A 1 112 ? -2.605 2.760 -4.400 1.00 92.00 112 ASN A C 1
ATOM 824 O O . ASN A 1 112 ? -3.486 1.898 -4.424 1.00 92.00 112 ASN A O 1
ATOM 828 N N . LEU A 1 113 ? -2.438 3.571 -3.363 1.00 94.94 113 LEU A N 1
ATOM 829 C CA . LEU A 1 113 ? -3.349 3.620 -2.232 1.00 94.94 113 LEU A CA 1
ATOM 830 C C . LEU A 1 113 ? -4.240 4.852 -2.352 1.00 94.94 113 LEU A C 1
ATOM 832 O O . LEU A 1 113 ? -3.779 5.997 -2.356 1.00 94.94 113 LEU A O 1
ATOM 836 N N . ALA A 1 114 ? -5.544 4.611 -2.416 1.00 94.56 114 ALA A N 1
ATOM 837 C CA . ALA A 1 114 ? -6.530 5.627 -2.097 1.00 94.56 114 ALA A CA 1
ATOM 838 C C . ALA A 1 114 ? -7.115 5.372 -0.715 1.00 94.56 114 ALA A C 1
ATOM 840 O O . ALA A 1 114 ? -7.155 4.248 -0.223 1.00 94.56 114 ALA A O 1
ATOM 841 N N . PHE A 1 115 ? -7.624 6.439 -0.120 1.00 96.31 115 PHE A N 1
ATOM 842 C CA . PHE A 1 115 ? -8.185 6.422 1.216 1.00 96.31 115 PHE A CA 1
ATOM 843 C C . PHE A 1 115 ? -9.603 6.969 1.146 1.00 96.31 115 PHE A C 1
ATOM 845 O O . PHE A 1 115 ? -9.823 8.069 0.630 1.00 96.31 115 PHE A O 1
ATOM 852 N N . ALA A 1 116 ? -10.578 6.206 1.630 1.00 96.44 116 ALA A N 1
ATOM 853 C CA . ALA A 1 116 ? -11.963 6.648 1.638 1.00 96.44 116 ALA A CA 1
ATOM 854 C C . ALA A 1 116 ? -12.153 7.800 2.637 1.00 96.44 116 ALA A C 1
ATOM 856 O O . ALA A 1 116 ? -12.088 7.609 3.850 1.00 96.44 116 ALA A O 1
ATOM 857 N N . GLY A 1 117 ? -12.413 9.009 2.128 1.00 92.81 117 GLY A N 1
ATOM 858 C CA . GLY A 1 117 ? -12.367 10.251 2.918 1.00 92.81 117 GLY A CA 1
ATOM 859 C C . GLY A 1 117 ? -13.329 10.327 4.112 1.00 92.81 117 GLY A C 1
ATOM 860 O O . GLY A 1 117 ? -13.101 11.090 5.048 1.00 92.81 117 GLY A O 1
ATOM 861 N N . ALA A 1 118 ? -14.393 9.518 4.119 1.00 93.00 118 ALA A N 1
ATOM 862 C CA . ALA A 1 118 ? -15.284 9.406 5.274 1.00 93.00 118 ALA A CA 1
ATOM 863 C C . ALA A 1 118 ? -14.601 8.734 6.481 1.00 93.00 118 ALA A C 1
ATOM 865 O O . ALA A 1 118 ? -14.896 9.079 7.625 1.00 93.00 118 ALA A O 1
ATOM 866 N N . GLN A 1 119 ? -13.689 7.792 6.224 1.00 96.06 119 GLN A N 1
ATOM 867 C CA . GLN A 1 119 ? -13.008 6.988 7.243 1.00 96.06 119 GLN A CA 1
ATOM 868 C C . GLN A 1 119 ? -11.531 7.346 7.391 1.00 96.06 119 GLN A C 1
ATOM 870 O O . GLN A 1 119 ? -10.914 6.968 8.379 1.00 96.06 119 GLN A O 1
ATOM 875 N N . PHE A 1 120 ? -10.969 8.089 6.443 1.00 97.00 120 PHE A N 1
ATOM 876 C CA . PHE A 1 120 ? -9.574 8.494 6.454 1.00 97.00 120 PHE A CA 1
ATOM 877 C C . PHE A 1 120 ? -9.437 10.000 6.296 1.00 97.00 120 PHE A C 1
ATOM 879 O O . PHE A 1 120 ? -10.030 10.617 5.412 1.00 97.00 120 PHE A O 1
ATOM 886 N N . GLU A 1 121 ? -8.614 10.591 7.146 1.00 96.31 121 GLU A N 1
ATOM 887 C CA . GLU A 1 121 ? -8.134 11.955 7.007 1.00 96.31 121 GLU A CA 1
ATOM 888 C C . GLU A 1 121 ? -6.660 11.903 6.622 1.00 96.31 121 GLU A C 1
ATOM 890 O O . GLU A 1 121 ? -5.803 11.609 7.451 1.00 96.31 121 GLU A O 1
ATOM 895 N N . VAL A 1 122 ? -6.394 12.139 5.338 1.00 93.50 122 VAL A N 1
ATOM 896 C CA . VAL A 1 122 ? -5.044 12.144 4.774 1.00 93.50 122 VAL A CA 1
ATOM 897 C C . VAL A 1 122 ? -4.776 13.531 4.209 1.00 93.50 122 VAL A C 1
ATOM 899 O O . VAL A 1 122 ? -5.521 13.955 3.315 1.00 93.50 122 VAL A O 1
ATOM 902 N N . PRO A 1 123 ? -3.741 14.243 4.682 1.00 89.94 123 PRO A N 1
ATOM 903 C CA . PRO A 1 123 ? -3.354 15.521 4.106 1.00 89.94 123 PRO A CA 1
ATOM 904 C C . PRO A 1 123 ? -3.157 15.394 2.586 1.00 89.94 123 PRO A C 1
ATOM 906 O O . PRO A 1 123 ? -2.482 14.465 2.133 1.00 89.94 123 PRO A O 1
ATOM 909 N N . PRO A 1 124 ? -3.726 16.293 1.760 1.00 86.00 124 PRO A N 1
ATOM 910 C CA . PRO A 1 124 ? -3.565 16.229 0.305 1.00 86.00 124 PRO A CA 1
ATOM 911 C C . PRO A 1 124 ? -2.098 16.261 -0.143 1.00 86.00 124 PRO A C 1
ATOM 913 O O . PRO A 1 124 ? -1.756 15.668 -1.160 1.00 86.00 124 PRO A O 1
ATOM 916 N N . THR A 1 125 ? -1.244 16.920 0.641 1.00 85.75 125 THR A N 1
ATOM 917 C CA . THR A 1 125 ? 0.201 17.051 0.421 1.00 85.75 125 THR A CA 1
ATOM 918 C C . THR A 1 125 ? 0.991 15.790 0.755 1.00 85.75 125 THR A C 1
ATOM 920 O O . THR A 1 125 ? 2.113 15.645 0.278 1.00 85.75 125 THR A O 1
ATOM 923 N N . ASN A 1 126 ? 0.432 14.864 1.540 1.00 87.81 126 ASN A N 1
ATOM 924 C CA . ASN A 1 126 ? 1.122 13.632 1.896 1.00 87.81 126 ASN A CA 1
ATOM 925 C C . ASN A 1 126 ? 0.976 12.609 0.755 1.00 87.81 126 ASN A C 1
ATOM 927 O O . ASN A 1 126 ? 0.026 11.822 0.688 1.00 87.81 126 ASN A O 1
ATOM 931 N N . LEU A 1 127 ? 1.906 12.683 -0.199 1.00 86.31 127 LEU A N 1
ATOM 932 C CA . LEU A 1 127 ? 1.988 11.767 -1.339 1.00 86.31 127 LEU A CA 1
ATOM 933 C C . LEU A 1 127 ? 2.718 10.462 -0.989 1.00 86.31 127 LEU A C 1
ATOM 935 O O . LEU A 1 127 ? 2.485 9.449 -1.647 1.00 86.31 127 LEU A O 1
ATOM 939 N N . ALA A 1 128 ? 3.549 10.462 0.059 1.00 87.88 128 ALA A N 1
ATOM 940 C CA . ALA A 1 128 ? 4.379 9.322 0.454 1.00 87.88 128 ALA A CA 1
ATOM 941 C C . ALA A 1 128 ? 3.549 8.091 0.854 1.00 87.88 128 ALA A C 1
ATOM 943 O O . ALA A 1 128 ? 3.943 6.957 0.596 1.00 87.88 128 ALA A O 1
ATOM 944 N N . VAL A 1 129 ? 2.358 8.305 1.416 1.00 93.00 129 VAL A N 1
ATOM 945 C CA . VAL A 1 129 ? 1.443 7.231 1.838 1.00 93.00 129 VAL A CA 1
ATOM 946 C C . VAL A 1 129 ? 0.543 6.702 0.716 1.00 93.00 129 VAL A C 1
ATOM 948 O O . VAL A 1 129 ? -0.287 5.826 0.948 1.00 93.00 129 VAL A O 1
ATOM 951 N N . ARG A 1 130 ? 0.653 7.242 -0.506 1.00 92.69 130 ARG A N 1
ATOM 952 C CA . ARG A 1 130 ? -0.228 6.895 -1.639 1.00 92.69 130 ARG A CA 1
ATOM 953 C C . ARG A 1 130 ? 0.354 5.838 -2.570 1.00 92.69 130 ARG A C 1
ATOM 955 O O . ARG A 1 130 ? -0.339 5.419 -3.494 1.00 92.69 130 ARG A O 1
ATOM 962 N N . SER A 1 131 ? 1.587 5.401 -2.335 1.00 92.62 131 SER A N 1
ATOM 963 C CA . SER A 1 131 ? 2.216 4.314 -3.082 1.00 92.62 131 SER A CA 1
ATOM 964 C C . SER A 1 131 ? 2.765 3.266 -2.122 1.00 92.62 131 SER A C 1
ATOM 966 O O . SER A 1 131 ? 3.651 3.546 -1.316 1.00 92.62 131 SER A O 1
ATOM 968 N N . LEU A 1 132 ? 2.222 2.053 -2.206 1.00 95.25 132 LEU A N 1
ATOM 969 C CA . LEU A 1 132 ? 2.668 0.899 -1.440 1.00 95.25 132 LEU A CA 1
ATOM 970 C C . LEU A 1 132 ? 3.619 0.062 -2.290 1.00 95.25 132 LEU A C 1
ATOM 972 O O . LEU A 1 132 ? 3.204 -0.591 -3.251 1.00 95.25 132 LEU A O 1
ATOM 976 N N . ARG A 1 133 ? 4.896 0.055 -1.920 1.00 93.69 133 ARG A N 1
ATOM 977 C CA . ARG A 1 133 ? 5.914 -0.806 -2.519 1.00 93.69 133 ARG A CA 1
ATOM 978 C C . ARG A 1 133 ? 5.729 -2.239 -2.036 1.00 93.69 133 ARG A C 1
ATOM 980 O O . ARG A 1 133 ? 5.761 -2.496 -0.839 1.00 93.69 133 ARG A O 1
ATOM 987 N N . LEU A 1 134 ? 5.579 -3.180 -2.960 1.00 92.81 134 LEU A N 1
ATOM 988 C CA . LEU A 1 134 ? 5.515 -4.597 -2.619 1.00 92.81 134 LEU A CA 1
ATOM 989 C C . LEU A 1 134 ? 6.922 -5.188 -2.460 1.00 92.81 134 LEU A C 1
ATOM 991 O O . LEU A 1 134 ? 7.837 -4.775 -3.182 1.00 92.81 134 LEU A O 1
ATOM 995 N N . PRO A 1 135 ? 7.102 -6.172 -1.560 1.00 92.44 135 PRO A N 1
ATOM 996 C CA . PRO A 1 135 ? 8.357 -6.908 -1.464 1.00 92.44 135 PRO A CA 1
ATOM 997 C C . PRO A 1 135 ? 8.654 -7.650 -2.779 1.00 92.44 135 PRO A C 1
ATOM 999 O O . PRO A 1 135 ? 7.731 -7.915 -3.551 1.00 92.44 135 PRO A O 1
ATOM 1002 N N . PRO A 1 136 ? 9.910 -8.016 -3.074 1.00 88.00 136 PRO A N 1
ATOM 1003 C CA . PRO A 1 136 ? 10.221 -8.815 -4.255 1.00 88.00 136 PRO A CA 1
ATOM 1004 C C . PRO A 1 136 ? 9.432 -10.129 -4.257 1.00 88.00 136 PRO A C 1
ATOM 1006 O O . PRO A 1 136 ? 9.406 -10.851 -3.261 1.00 88.00 136 PRO A O 1
ATOM 1009 N N . ALA A 1 137 ? 8.780 -10.442 -5.376 1.00 87.75 137 ALA A N 1
ATOM 1010 C CA . ALA A 1 137 ? 8.076 -11.709 -5.512 1.00 87.75 137 ALA A CA 1
ATOM 1011 C C . ALA A 1 137 ? 9.094 -12.855 -5.670 1.00 87.75 137 ALA A C 1
ATOM 1013 O O . ALA A 1 137 ? 10.022 -12.723 -6.477 1.00 87.75 137 ALA A O 1
ATOM 1014 N N . PRO A 1 138 ? 8.934 -13.985 -4.958 1.00 86.62 138 PRO A N 1
ATOM 1015 C CA . PRO A 1 138 ? 9.787 -15.145 -5.157 1.00 86.62 138 PRO A CA 1
ATOM 1016 C C . PRO A 1 138 ? 9.609 -15.706 -6.574 1.00 86.62 138 PRO A C 1
ATOM 1018 O O . PRO A 1 138 ? 8.559 -15.551 -7.207 1.00 86.62 138 PRO A O 1
ATOM 1021 N N . GLY A 1 139 ? 10.650 -16.368 -7.085 1.00 81.62 139 GLY A N 1
ATOM 1022 C CA . GLY A 1 139 ? 10.615 -16.988 -8.408 1.00 81.62 139 GLY A CA 1
ATOM 1023 C C . GLY A 1 139 ? 9.438 -17.958 -8.540 1.00 81.62 139 GLY A C 1
ATOM 1024 O O . GLY A 1 139 ? 9.213 -18.776 -7.659 1.00 81.62 139 GLY A O 1
ATOM 1025 N N . GLY A 1 140 ? 8.680 -17.850 -9.634 1.00 80.50 140 GLY A N 1
ATOM 1026 C CA . GLY A 1 140 ? 7.501 -18.689 -9.887 1.00 80.50 140 GLY A CA 1
ATOM 1027 C C . GLY A 1 140 ? 6.174 -18.115 -9.380 1.00 80.50 140 GLY A C 1
ATOM 1028 O O . GLY A 1 140 ? 5.125 -18.524 -9.882 1.00 80.50 140 GLY A O 1
ATOM 1029 N N . ALA A 1 141 ? 6.192 -17.121 -8.482 1.00 86.75 141 ALA A N 1
ATOM 1030 C CA . ALA A 1 141 ? 4.972 -16.487 -7.987 1.00 86.75 141 ALA A CA 1
ATOM 1031 C C . ALA A 1 141 ? 4.168 -15.835 -9.123 1.00 86.75 141 ALA A C 1
ATOM 1033 O O . ALA A 1 141 ? 4.690 -15.084 -9.950 1.00 86.75 141 ALA A O 1
ATOM 1034 N N . ARG A 1 142 ? 2.862 -16.110 -9.145 1.00 83.88 142 ARG A N 1
ATOM 1035 C CA . ARG A 1 142 ? 1.911 -15.587 -10.141 1.00 83.88 142 ARG A CA 1
ATOM 1036 C C . ARG A 1 142 ? 0.897 -14.632 -9.541 1.00 83.88 142 ARG A C 1
ATOM 1038 O O . ARG A 1 142 ? 0.274 -13.868 -10.278 1.00 83.88 142 ARG A O 1
ATOM 1045 N N . HIS A 1 143 ? 0.741 -14.661 -8.225 1.00 88.69 143 HIS A N 1
ATOM 1046 C CA . HIS A 1 143 ? -0.202 -13.844 -7.482 1.00 88.69 143 HIS A CA 1
ATOM 1047 C C . HIS A 1 143 ? 0.452 -13.351 -6.194 1.00 88.69 143 HIS A C 1
ATOM 1049 O O . HIS A 1 143 ? 1.271 -14.051 -5.598 1.00 88.69 143 HIS A O 1
ATOM 1055 N N . ALA A 1 144 ? 0.077 -12.149 -5.781 1.00 92.69 144 ALA A N 1
ATOM 1056 C CA . ALA A 1 144 ? 0.279 -11.667 -4.429 1.00 92.69 144 ALA A CA 1
ATOM 1057 C C . ALA A 1 144 ? -1.094 -11.439 -3.803 1.00 92.69 144 ALA A C 1
ATOM 1059 O O . ALA A 1 144 ? -1.943 -10.796 -4.418 1.00 92.69 144 ALA A O 1
ATOM 1060 N N . GLU A 1 145 ? -1.306 -11.941 -2.598 1.00 95.19 145 GLU A N 1
ATOM 1061 C CA . GLU A 1 145 ? -2.406 -11.507 -1.748 1.00 95.19 145 GLU A CA 1
ATOM 1062 C C . GLU A 1 145 ? -1.872 -10.453 -0.789 1.00 95.19 145 GLU A C 1
ATOM 1064 O O . GLU A 1 145 ? -0.903 -10.697 -0.068 1.00 95.19 145 GLU A O 1
ATOM 1069 N N . ILE A 1 146 ? -2.499 -9.281 -0.784 1.00 96.81 146 ILE A N 1
ATOM 1070 C CA . ILE A 1 146 ? -2.194 -8.219 0.171 1.00 96.81 146 ILE A CA 1
ATOM 1071 C C . ILE A 1 146 ? -3.280 -8.206 1.232 1.00 96.81 146 ILE A C 1
ATOM 1073 O O . ILE A 1 146 ? -4.466 -8.096 0.922 1.00 96.81 146 ILE A O 1
ATOM 1077 N N . GLY A 1 147 ? -2.869 -8.302 2.486 1.00 97.25 147 GLY A N 1
ATOM 1078 C CA . GLY A 1 147 ? -3.747 -8.176 3.635 1.00 97.25 147 GLY A CA 1
ATOM 1079 C C . GLY A 1 147 ? -3.279 -7.058 4.551 1.00 97.25 147 GLY A C 1
ATOM 1080 O O . GLY A 1 147 ? -2.120 -6.649 4.512 1.00 97.25 147 GLY A O 1
ATOM 1081 N N . VAL A 1 148 ? -4.191 -6.552 5.373 1.00 98.06 148 VAL A N 1
ATOM 1082 C CA . VAL A 1 148 ? -3.879 -5.508 6.351 1.00 98.06 148 VAL A CA 1
ATOM 1083 C C . VAL A 1 148 ? -4.339 -5.965 7.723 1.00 98.06 148 VAL A C 1
ATOM 1085 O O . VAL A 1 148 ? -5.473 -6.410 7.888 1.00 98.06 148 VAL A O 1
ATOM 1088 N N . GLU A 1 149 ? -3.459 -5.849 8.705 1.00 97.50 149 GLU A N 1
ATOM 1089 C CA . GLU A 1 149 ? -3.785 -5.942 10.121 1.00 97.50 149 GLU A CA 1
ATOM 1090 C C . GLU A 1 149 ? -3.979 -4.530 10.684 1.00 97.50 149 GLU A C 1
ATOM 1092 O O . GLU A 1 149 ? -3.184 -3.628 10.420 1.00 97.50 149 GLU A O 1
ATOM 1097 N N . LEU A 1 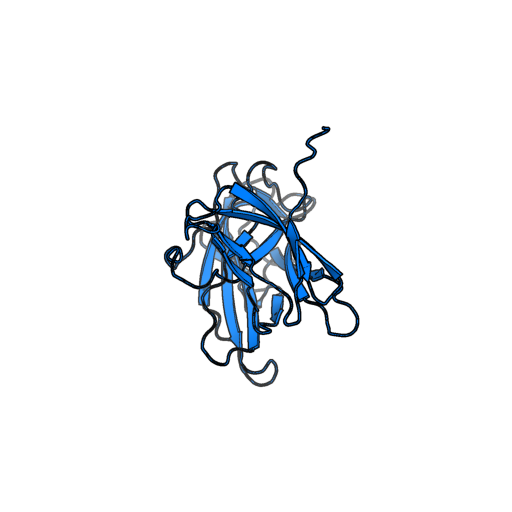150 ? -5.045 -4.335 11.457 1.00 97.62 150 LEU A N 1
ATOM 1098 C CA . LEU A 1 150 ? -5.287 -3.103 12.201 1.00 97.62 150 LEU A CA 1
ATOM 1099 C C . LEU A 1 150 ? -4.870 -3.314 13.653 1.00 97.62 150 LEU A C 1
ATOM 1101 O O . LEU A 1 150 ? -5.411 -4.193 14.333 1.00 97.62 150 LEU A O 1
ATOM 1105 N N . LYS A 1 151 ? -3.968 -2.462 14.138 1.00 97.31 151 LYS A N 1
ATOM 1106 C CA . LYS A 1 151 ? -3.624 -2.360 15.558 1.00 97.31 151 LYS A CA 1
ATOM 1107 C C . LYS A 1 151 ? -4.109 -1.047 16.144 1.00 97.31 151 LYS A C 1
ATOM 1109 O O . LYS A 1 151 ? -4.048 -0.010 15.487 1.00 97.31 151 LYS A O 1
ATOM 1114 N N . ILE A 1 152 ? -4.542 -1.083 17.398 1.00 95.75 152 ILE A N 1
ATOM 1115 C CA . ILE A 1 152 ? -4.962 0.087 18.171 1.00 95.75 152 ILE A CA 1
ATOM 1116 C C . ILE A 1 152 ? -4.302 -0.002 19.542 1.00 95.75 152 ILE A C 1
ATOM 1118 O O . ILE A 1 152 ? -4.427 -1.006 20.236 1.00 95.75 152 ILE A O 1
ATOM 1122 N N . ALA A 1 153 ? -3.580 1.049 19.926 1.00 94.62 153 ALA A N 1
ATOM 1123 C CA . ALA A 1 153 ? -2.769 1.098 21.140 1.00 94.62 153 ALA A CA 1
ATOM 1124 C C . ALA A 1 153 ? -1.790 -0.092 21.272 1.00 94.62 153 ALA A C 1
ATOM 1126 O O . ALA A 1 153 ? -1.521 -0.558 22.373 1.00 94.62 153 ALA A O 1
ATOM 1127 N N . GLY A 1 154 ? -1.264 -0.580 20.142 1.00 92.75 154 GLY A N 1
ATOM 1128 C CA . GLY A 1 154 ? -0.324 -1.707 20.078 1.00 92.75 154 GLY A CA 1
ATOM 1129 C C . GLY A 1 154 ? -0.976 -3.092 20.011 1.00 92.75 154 GLY A C 1
ATOM 1130 O O . GLY A 1 154 ? -0.328 -4.034 19.557 1.00 92.75 154 GLY A O 1
ATOM 1131 N N . GLU A 1 155 ? -2.256 -3.205 20.362 1.00 93.56 155 GLU A N 1
ATOM 1132 C CA . GLU A 1 155 ? -3.001 -4.466 20.353 1.00 93.56 155 GLU A CA 1
ATOM 1133 C C . GLU A 1 155 ? -3.689 -4.712 19.008 1.00 93.56 155 GLU A C 1
ATOM 1135 O O . GLU A 1 155 ? -4.119 -3.775 18.332 1.00 93.56 155 GLU A O 1
ATOM 1140 N N . VAL A 1 156 ? -3.815 -5.983 18.617 1.00 94.19 156 VAL A N 1
ATOM 1141 C CA . VAL A 1 156 ? -4.496 -6.371 17.373 1.00 94.19 156 VAL A CA 1
ATOM 1142 C C . VAL A 1 156 ? -6.004 -6.175 17.527 1.00 94.19 156 VAL A C 1
ATOM 1144 O O . VAL A 1 156 ? -6.666 -6.907 18.260 1.00 94.19 156 VAL A O 1
ATOM 1147 N N . GLU A 1 157 ? -6.553 -5.212 16.788 1.00 93.81 157 GLU A N 1
ATOM 1148 C CA . GLU A 1 157 ? -7.998 -4.987 16.671 1.00 93.81 157 GLU A CA 1
ATOM 1149 C C . GLU A 1 157 ? -8.599 -5.943 15.634 1.00 93.81 157 GLU A C 1
ATOM 1151 O O . GLU A 1 157 ? -9.623 -6.579 15.884 1.00 93.81 157 GLU A O 1
ATOM 1156 N N . ALA A 1 158 ? -7.949 -6.070 14.473 1.00 93.69 158 ALA A N 1
ATOM 1157 C CA . ALA A 1 158 ? -8.374 -6.962 13.402 1.00 93.69 158 ALA A CA 1
ATOM 1158 C C . ALA A 1 158 ? -7.170 -7.543 12.667 1.00 93.69 158 ALA A C 1
ATOM 1160 O O . ALA A 1 158 ? -6.413 -6.809 12.033 1.00 93.69 158 ALA A O 1
ATOM 1161 N N . SER A 1 159 ? -7.024 -8.866 12.727 1.00 94.44 159 SER A N 1
ATOM 1162 C CA . SER A 1 159 ? -5.953 -9.583 12.038 1.00 94.44 159 SER A CA 1
ATOM 1163 C C . SER A 1 159 ? -6.183 -9.651 10.528 1.00 94.44 159 SER A C 1
ATOM 1165 O O . SER A 1 159 ? -7.303 -9.488 10.037 1.00 94.44 159 SER A O 1
ATOM 1167 N N . VAL A 1 160 ? -5.129 -10.010 9.791 1.00 93.94 160 VAL A N 1
ATOM 1168 C CA . VAL A 1 160 ? -5.175 -10.272 8.341 1.00 93.94 160 VAL A CA 1
ATOM 1169 C C . VAL A 1 160 ? -6.295 -11.247 7.949 1.00 93.94 160 VAL A C 1
ATOM 1171 O O . VAL A 1 160 ? -6.928 -11.091 6.911 1.00 93.94 160 VAL A O 1
ATOM 1174 N N . ALA A 1 161 ? -6.569 -12.259 8.779 1.00 91.19 161 ALA A N 1
ATOM 1175 C CA . ALA A 1 161 ? -7.613 -13.250 8.514 1.00 91.19 161 ALA A CA 1
ATOM 1176 C C . ALA A 1 161 ? -9.041 -12.723 8.745 1.00 91.19 161 ALA A C 1
ATOM 1178 O O . ALA A 1 161 ? -9.993 -13.294 8.218 1.00 91.19 161 ALA A O 1
ATOM 1179 N N . ALA A 1 162 ? -9.202 -11.664 9.542 1.00 90.69 162 ALA A N 1
ATOM 1180 C CA . ALA A 1 162 ? -10.499 -11.054 9.828 1.00 90.69 162 ALA A CA 1
ATOM 1181 C C . ALA A 1 162 ? -10.891 -9.958 8.817 1.00 90.69 162 ALA A C 1
ATOM 1183 O O . ALA A 1 162 ? -12.071 -9.602 8.741 1.00 90.69 162 ALA A O 1
ATOM 1184 N N . ASN A 1 163 ? -9.914 -9.430 8.075 1.00 93.75 163 ASN A N 1
ATOM 1185 C CA . ASN A 1 163 ? -10.061 -8.333 7.120 1.00 93.75 163 ASN A CA 1
ATOM 1186 C C . ASN A 1 163 ? -10.170 -8.827 5.669 1.00 93.75 163 ASN A C 1
ATOM 1188 O O . ASN A 1 163 ? -9.920 -9.998 5.375 1.00 93.75 163 ASN A O 1
ATOM 1192 N N . ASP A 1 164 ? -10.546 -7.922 4.758 1.00 93.69 164 ASP A N 1
ATOM 1193 C CA . ASP A 1 164 ? -10.502 -8.219 3.323 1.00 93.69 164 ASP A CA 1
ATOM 1194 C C . ASP A 1 164 ? -9.051 -8.397 2.856 1.00 93.69 164 ASP A C 1
ATOM 1196 O O . ASP A 1 164 ? -8.111 -7.800 3.391 1.00 93.69 164 ASP A O 1
ATOM 1200 N N . ARG A 1 165 ? -8.895 -9.185 1.793 1.00 93.88 165 ARG A N 1
ATOM 1201 C CA . ARG A 1 165 ? -7.630 -9.397 1.093 1.00 93.88 165 ARG A CA 1
ATOM 1202 C C . ARG A 1 165 ? -7.746 -8.889 -0.334 1.00 93.88 165 ARG A C 1
ATOM 1204 O O . ARG A 1 165 ? -8.795 -9.011 -0.968 1.00 93.88 165 ARG A O 1
ATOM 1211 N N . LEU A 1 166 ? -6.663 -8.313 -0.831 1.00 94.06 166 LEU A N 1
ATOM 1212 C CA . LEU A 1 166 ? -6.540 -7.860 -2.205 1.00 94.06 166 LEU A CA 1
ATOM 1213 C C . LEU A 1 166 ? -5.727 -8.871 -3.009 1.00 94.06 166 LEU A C 1
ATOM 1215 O O . LEU A 1 166 ? -4.525 -9.009 -2.794 1.00 94.06 166 LEU A O 1
ATOM 1219 N N . ASP A 1 167 ? -6.365 -9.487 -3.998 1.00 91.00 167 ASP A N 1
ATOM 1220 C CA . ASP A 1 167 ? -5.676 -10.306 -4.991 1.00 91.00 167 ASP A CA 1
ATOM 1221 C C . ASP A 1 167 ? -4.991 -9.425 -6.040 1.00 91.00 167 ASP A C 1
ATOM 1223 O O . ASP A 1 167 ? -5.637 -8.654 -6.758 1.00 91.00 167 ASP A O 1
ATOM 1227 N N . VAL A 1 168 ? -3.679 -9.581 -6.183 1.00 88.62 168 VAL A N 1
ATOM 1228 C CA . VAL A 1 168 ? -2.847 -8.861 -7.148 1.00 88.62 168 VAL A CA 1
ATOM 1229 C C . VAL A 1 168 ? -2.217 -9.871 -8.107 1.00 88.62 168 VAL A C 1
ATOM 1231 O O . VAL A 1 168 ? -1.259 -10.561 -7.754 1.00 88.62 168 VAL A O 1
ATOM 1234 N N . PRO A 1 169 ? -2.712 -9.975 -9.352 1.00 85.12 169 PRO A N 1
ATOM 1235 C CA . PRO A 1 169 ? -2.055 -10.778 -10.372 1.00 85.12 169 PRO A CA 1
ATOM 1236 C C . PRO A 1 169 ? -0.641 -10.251 -10.648 1.00 85.12 169 PRO A C 1
ATOM 1238 O O . PRO A 1 169 ? -0.457 -9.108 -11.072 1.00 85.12 169 PRO A O 1
ATOM 1241 N N . LEU A 1 170 ? 0.366 -11.104 -10.472 1.00 80.12 170 LEU A N 1
ATOM 1242 C CA . LEU A 1 170 ? 1.768 -10.800 -10.752 1.00 80.12 170 LEU A CA 1
ATOM 1243 C C . LEU A 1 170 ? 2.143 -11.119 -12.196 1.00 80.12 170 LEU A C 1
ATOM 1245 O O . LEU A 1 170 ? 3.256 -11.571 -12.457 1.00 80.12 170 LEU A O 1
ATOM 1249 N N . ALA A 1 171 ? 1.233 -10.865 -13.146 1.00 66.31 171 ALA A N 1
ATOM 1250 C CA . ALA A 1 171 ? 1.569 -10.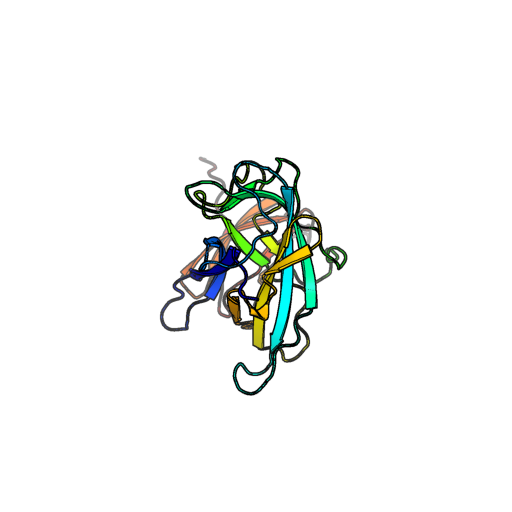955 -14.565 1.00 66.31 171 ALA A CA 1
ATOM 1251 C C . ALA A 1 171 ? 2.930 -10.269 -14.795 1.00 66.31 171 ALA A C 1
ATOM 1253 O O . ALA A 1 171 ? 3.146 -9.207 -14.186 1.00 66.31 171 ALA A O 1
ATOM 1254 N N . PRO A 1 172 ? 3.843 -10.878 -15.584 1.00 55.09 172 PRO A N 1
ATOM 1255 C CA . PRO A 1 172 ? 5.207 -10.390 -15.724 1.00 55.09 172 PRO A CA 1
ATOM 1256 C C . PRO A 1 172 ? 5.173 -8.892 -15.983 1.00 55.09 172 PRO A C 1
ATOM 1258 O O . PRO A 1 172 ? 4.589 -8.464 -16.984 1.00 55.09 172 PRO A O 1
ATOM 1261 N N . LEU A 1 173 ? 5.734 -8.107 -15.058 1.00 56.09 173 LEU A N 1
ATOM 1262 C CA . LEU A 1 173 ? 5.950 -6.696 -15.328 1.00 56.09 173 LEU A CA 1
ATOM 1263 C C . LEU A 1 173 ? 6.941 -6.666 -16.470 1.00 56.09 173 LEU A C 1
ATOM 1265 O O . LEU A 1 173 ? 8.094 -7.060 -16.316 1.00 56.09 173 LEU A O 1
ATOM 1269 N N . SER A 1 174 ? 6.452 -6.299 -17.645 1.00 63.84 174 SER A N 1
ATOM 1270 C CA . SER A 1 174 ? 7.368 -5.826 -18.660 1.00 63.84 174 SER A CA 1
ATOM 1271 C C . SER A 1 174 ? 7.741 -4.420 -18.228 1.00 63.84 174 SER A C 1
ATOM 1273 O O . SER A 1 174 ? 6.911 -3.684 -17.692 1.00 63.84 174 SER A O 1
ATOM 1275 N N . PHE A 1 175 ? 8.997 -4.073 -18.405 1.00 74.50 175 PHE A N 1
ATOM 1276 C CA . PHE A 1 175 ? 9.478 -2.717 -18.243 1.00 74.50 175 PHE A CA 1
ATOM 1277 C C . PHE A 1 175 ? 10.014 -2.272 -19.601 1.00 74.50 175 PHE A C 1
ATOM 1279 O O . PHE A 1 175 ? 10.396 -3.101 -20.432 1.00 74.50 175 PHE A O 1
ATOM 1286 N N . PHE A 1 176 ? 9.972 -0.972 -19.844 1.00 83.06 176 PHE A N 1
ATOM 1287 C CA . PHE A 1 176 ? 10.671 -0.357 -20.958 1.00 83.06 176 PHE A CA 1
ATOM 1288 C C . PHE A 1 176 ? 11.915 0.305 -20.382 1.00 83.06 176 PHE A C 1
ATOM 1290 O O . PHE A 1 176 ? 11.791 1.146 -19.497 1.00 83.06 176 PHE A O 1
ATOM 1297 N N . ASP A 1 177 ? 13.084 -0.115 -20.848 1.00 89.12 177 ASP A N 1
ATOM 1298 C CA . ASP A 1 177 ? 14.371 0.468 -20.483 1.00 89.12 177 ASP A CA 1
ATOM 1299 C C . ASP A 1 177 ? 15.081 0.840 -21.779 1.00 89.12 177 ASP A C 1
ATOM 1301 O O . ASP A 1 177 ? 15.253 -0.007 -22.662 1.00 89.12 177 ASP A O 1
ATOM 1305 N N . ALA A 1 178 ? 15.411 2.115 -21.921 1.00 90.25 178 ALA A N 1
ATOM 1306 C CA . ALA A 1 178 ? 16.119 2.638 -23.073 1.00 90.25 178 ALA A CA 1
ATOM 1307 C C . ALA A 1 178 ? 17.158 3.653 -22.620 1.00 90.25 178 ALA A C 1
ATOM 1309 O O . ALA A 1 178 ? 16.927 4.419 -21.689 1.00 90.25 178 ALA A O 1
ATOM 1310 N N . GLU A 1 179 ? 18.271 3.689 -23.334 1.00 95.06 179 GLU A N 1
ATOM 1311 C CA . GLU A 1 179 ? 19.294 4.711 -23.190 1.00 95.06 179 GLU A CA 1
ATOM 1312 C C . GLU A 1 179 ? 19.279 5.582 -24.445 1.00 95.06 179 GLU A C 1
ATOM 1314 O O . GLU A 1 179 ? 19.316 5.077 -25.571 1.00 95.06 179 GLU A O 1
ATOM 1319 N N . LEU A 1 180 ? 19.153 6.890 -24.255 1.00 93.56 180 LEU A N 1
ATOM 1320 C CA . LEU A 1 180 ? 19.130 7.875 -25.323 1.00 93.56 180 LEU A CA 1
ATOM 1321 C C . LEU A 1 180 ? 20.525 8.474 -25.461 1.00 93.56 180 LEU A C 1
ATOM 1323 O O . LEU A 1 180 ? 21.029 9.097 -24.527 1.00 93.56 180 LEU A O 1
ATOM 1327 N N . ARG A 1 181 ? 21.124 8.316 -26.639 1.00 95.38 181 ARG A N 1
ATOM 1328 C CA . ARG A 1 181 ? 22.443 8.857 -26.971 1.00 95.38 181 ARG A CA 1
ATOM 1329 C C . ARG A 1 181 ? 22.388 9.650 -28.271 1.00 95.38 181 ARG A C 1
ATOM 1331 O O . ARG 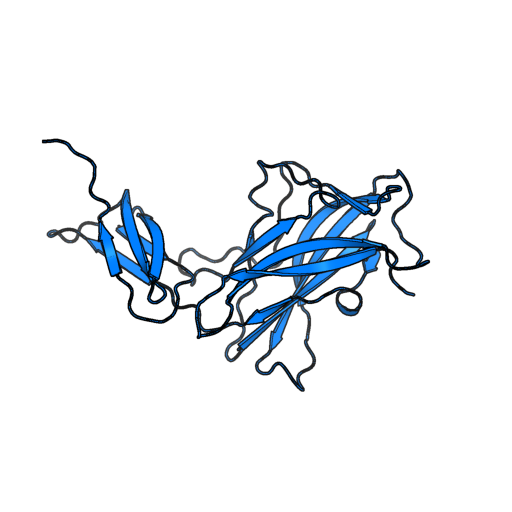A 1 181 ? 21.556 9.358 -29.133 1.00 95.38 181 ARG A O 1
ATOM 1338 N N . ASP A 1 182 ? 23.234 10.664 -28.384 1.00 94.12 182 ASP A N 1
ATOM 1339 C CA . ASP A 1 182 ? 23.423 11.429 -29.617 1.00 94.12 182 ASP A CA 1
ATOM 1340 C C . ASP A 1 182 ? 24.385 10.718 -30.592 1.00 94.12 182 ASP A C 1
ATOM 1342 O O . ASP A 1 182 ? 24.844 9.599 -30.349 1.00 94.12 182 ASP A O 1
ATOM 1346 N N . GLU A 1 183 ? 24.697 11.353 -31.722 1.00 96.06 183 GLU A N 1
ATOM 1347 C CA . GLU A 1 183 ? 25.627 10.819 -32.723 1.00 96.06 183 GLU A CA 1
ATOM 1348 C C . GLU A 1 183 ? 27.080 10.679 -32.235 1.00 96.06 183 GLU A C 1
ATOM 1350 O O . GLU A 1 183 ? 27.873 9.990 -32.878 1.00 96.06 183 GLU A O 1
ATOM 1355 N N . ASN A 1 184 ? 27.429 11.313 -31.112 1.00 96.31 184 ASN A N 1
ATOM 1356 C CA . ASN A 1 184 ? 28.750 11.280 -30.485 1.00 96.31 184 ASN A CA 1
ATOM 1357 C C . ASN A 1 184 ? 28.796 10.342 -29.269 1.00 96.31 184 ASN A C 1
ATOM 1359 O O . ASN A 1 184 ? 29.768 10.386 -28.514 1.00 96.31 184 ASN A O 1
ATOM 1363 N N . ASP A 1 185 ? 27.772 9.502 -29.082 1.00 93.81 185 ASP A N 1
ATOM 1364 C CA . ASP A 1 185 ? 27.613 8.601 -27.934 1.00 93.81 185 ASP A CA 1
ATOM 1365 C C . ASP A 1 185 ? 27.409 9.335 -26.590 1.00 93.81 185 ASP A C 1
ATOM 1367 O O . ASP A 1 185 ? 27.526 8.723 -25.528 1.00 93.81 185 ASP A O 1
ATOM 1371 N N . ALA A 1 186 ? 27.073 10.630 -26.592 1.00 95.75 186 ALA A N 1
ATOM 1372 C CA . ALA A 1 186 ? 26.795 11.386 -25.371 1.00 95.75 186 ALA A CA 1
ATOM 1373 C C . ALA A 1 186 ? 25.336 11.189 -24.904 1.00 95.75 186 ALA A C 1
ATOM 1375 O O . ALA A 1 186 ? 24.428 11.128 -25.740 1.00 95.75 186 ALA A O 1
ATOM 1376 N N . PRO A 1 187 ? 25.073 11.104 -23.583 1.00 96.31 187 PRO A N 1
ATOM 1377 C CA . PRO A 1 187 ? 23.729 10.882 -23.057 1.00 96.31 187 PRO A CA 1
ATOM 1378 C C . PRO A 1 187 ? 22.804 12.075 -23.321 1.00 96.31 187 PRO A C 1
ATOM 1380 O O . PRO A 1 187 ? 23.126 13.230 -23.034 1.00 96.31 187 PRO A O 1
ATOM 1383 N N . LEU A 1 188 ? 21.605 11.789 -23.825 1.00 94.75 188 LEU A N 1
ATOM 1384 C CA . LEU A 1 188 ? 20.553 12.774 -24.061 1.00 94.75 188 LEU A CA 1
ATOM 1385 C C . LEU A 1 188 ? 19.668 12.910 -22.817 1.00 94.75 188 LEU A C 1
ATOM 1387 O O . LEU A 1 188 ? 18.586 12.323 -22.736 1.00 94.75 188 LEU A O 1
ATOM 1391 N N . ALA A 1 189 ? 20.126 13.706 -21.855 1.00 94.44 189 ALA A N 1
ATOM 1392 C CA . ALA A 1 189 ? 19.404 13.987 -20.616 1.00 94.44 189 ALA A CA 1
ATOM 1393 C C . ALA A 1 189 ? 18.226 14.967 -20.786 1.00 94.44 189 ALA A C 1
ATOM 1395 O O . ALA A 1 189 ? 18.185 15.757 -21.733 1.00 94.44 189 ALA A O 1
ATOM 1396 N N . ASP A 1 190 ? 17.292 14.928 -19.829 1.00 92.38 190 ASP A N 1
ATOM 1397 C CA . ASP A 1 190 ? 16.158 15.856 -19.670 1.00 92.38 190 ASP A CA 1
ATOM 1398 C C . ASP A 1 190 ? 15.213 15.948 -20.880 1.00 92.38 190 ASP A C 1
ATOM 1400 O O . ASP A 1 190 ? 14.555 16.960 -21.125 1.00 92.38 190 ASP A O 1
ATOM 1404 N N . ARG A 1 191 ? 15.118 14.875 -21.666 1.00 92.75 191 ARG A N 1
ATOM 1405 C CA . ARG A 1 191 ? 14.252 14.843 -22.844 1.00 92.75 191 ARG A CA 1
ATOM 1406 C C . ARG A 1 191 ? 12.875 14.332 -22.503 1.00 92.75 191 ARG A C 1
ATOM 1408 O O . ARG A 1 191 ? 12.759 13.266 -21.914 1.00 92.75 191 ARG A O 1
ATOM 1415 N N . GLU A 1 192 ? 11.837 15.055 -22.915 1.00 94.31 192 GLU A N 1
ATOM 1416 C CA . GLU A 1 192 ? 10.451 14.623 -22.737 1.00 94.31 192 GLU A CA 1
ATOM 1417 C C . GLU A 1 192 ? 9.993 13.742 -23.905 1.00 94.31 192 GLU A C 1
ATOM 1419 O O . GLU A 1 192 ? 10.084 14.106 -25.081 1.00 94.31 192 GLU A O 1
ATOM 1424 N N . LEU A 1 193 ? 9.492 12.556 -23.571 1.00 93.44 193 LEU A N 1
ATOM 1425 C CA . LEU A 1 193 ? 9.032 11.558 -24.524 1.00 93.44 193 LEU A CA 1
ATOM 1426 C C . LEU A 1 193 ? 7.643 11.059 -24.141 1.00 93.44 193 LEU A C 1
ATOM 1428 O O . LEU A 1 193 ? 7.231 11.083 -22.980 1.00 93.44 193 LEU A O 1
ATOM 1432 N N . GLU A 1 194 ? 6.930 10.548 -25.132 1.00 94.50 194 GLU A N 1
ATOM 1433 C CA . GLU A 1 194 ? 5.699 9.799 -24.942 1.00 94.50 194 GLU A CA 1
ATOM 1434 C C . GLU A 1 194 ? 5.945 8.328 -25.280 1.00 94.50 194 GLU A C 1
ATOM 1436 O O . GLU A 1 194 ? 6.344 7.988 -26.395 1.00 94.50 194 GLU A O 1
ATOM 1441 N N . LEU A 1 195 ? 5.682 7.447 -24.315 1.00 92.81 195 LEU A N 1
ATOM 1442 C CA . LEU A 1 195 ? 5.631 6.008 -24.527 1.00 92.81 195 LEU A CA 1
ATOM 1443 C C . LEU A 1 195 ? 4.178 5.585 -24.750 1.00 92.81 195 LEU A C 1
ATOM 1445 O O . LEU A 1 195 ? 3.349 5.703 -23.846 1.00 92.81 195 LEU A O 1
ATOM 1449 N N . ARG A 1 196 ? 3.874 5.040 -25.928 1.00 89.94 196 ARG A N 1
ATOM 1450 C CA . ARG A 1 196 ? 2.583 4.421 -26.246 1.00 89.94 196 ARG A CA 1
ATOM 1451 C C . ARG A 1 196 ? 2.672 2.904 -26.114 1.00 89.94 196 ARG A C 1
ATOM 1453 O O . ARG A 1 196 ? 3.506 2.266 -26.752 1.00 89.94 196 ARG A O 1
ATOM 1460 N N . MET A 1 197 ? 1.787 2.328 -25.309 1.00 85.94 197 MET A N 1
ATOM 1461 C CA . MET A 1 197 ? 1.715 0.894 -25.022 1.00 85.94 197 MET A CA 1
ATOM 1462 C C . MET A 1 197 ? 0.814 0.151 -26.023 1.00 85.94 197 MET A C 1
ATOM 1464 O O . MET A 1 197 ? -0.010 0.754 -26.714 1.00 85.94 197 MET A O 1
ATOM 1468 N N . VAL A 1 198 ? 0.918 -1.185 -26.056 1.00 79.94 198 VAL A N 1
ATOM 1469 C CA . VAL A 1 198 ? 0.141 -2.073 -26.950 1.00 79.94 198 VAL A CA 1
ATOM 1470 C C . VAL A 1 198 ? -1.384 -1.947 -26.804 1.00 79.94 198 VAL A C 1
ATOM 1472 O O . VAL A 1 198 ? -2.119 -2.223 -27.748 1.00 79.94 198 VAL A O 1
ATOM 1475 N N . ASP A 1 199 ? -1.880 -1.537 -25.634 1.00 76.81 199 ASP A N 1
ATOM 1476 C CA . ASP A 1 199 ? -3.312 -1.316 -25.386 1.00 76.81 199 ASP A CA 1
ATOM 1477 C C . ASP A 1 199 ? -3.796 0.078 -25.828 1.00 76.81 199 ASP A C 1
ATOM 1479 O O . ASP A 1 199 ? -4.972 0.403 -25.679 1.00 76.81 199 ASP A O 1
ATOM 1483 N N . GLY A 1 200 ? -2.892 0.900 -26.369 1.00 80.00 200 GLY A N 1
ATOM 1484 C CA . GLY A 1 200 ? -3.149 2.268 -26.794 1.00 80.00 200 GLY A CA 1
ATOM 1485 C C . GLY A 1 200 ? -2.986 3.321 -25.699 1.00 80.00 200 GLY A C 1
ATOM 1486 O O . GLY A 1 200 ? -3.068 4.503 -26.027 1.00 80.00 200 GLY A O 1
ATOM 1487 N N . SER A 1 201 ? -2.739 2.943 -24.439 1.00 78.88 201 SER A N 1
ATOM 1488 C CA . SER A 1 201 ? -2.465 3.915 -23.375 1.00 78.88 201 SER A CA 1
ATOM 1489 C C . SER A 1 201 ? -1.091 4.568 -23.536 1.00 78.88 201 SER A C 1
ATOM 1491 O O . SER A 1 201 ? -0.165 3.955 -24.070 1.00 78.88 201 SER A O 1
ATOM 1493 N N . THR A 1 202 ? -0.968 5.825 -23.105 1.00 85.25 202 THR A N 1
ATOM 1494 C CA . THR A 1 202 ? 0.273 6.602 -23.203 1.00 85.25 202 THR A CA 1
ATOM 1495 C C . THR A 1 202 ? 0.780 7.029 -21.831 1.00 85.25 202 THR A C 1
ATOM 1497 O O . THR A 1 202 ? 0.002 7.216 -20.891 1.00 85.25 202 THR A O 1
ATOM 1500 N N . GLN A 1 203 ? 2.098 7.172 -21.714 1.00 86.50 203 GLN A N 1
ATOM 1501 C CA . GLN A 1 203 ? 2.774 7.699 -20.537 1.00 86.50 203 GLN A CA 1
ATOM 1502 C C . GLN A 1 203 ? 3.843 8.699 -20.972 1.00 86.50 203 GLN A C 1
ATOM 1504 O O . GLN A 1 203 ? 4.670 8.391 -21.829 1.00 86.50 203 GLN A O 1
ATOM 1509 N N . ARG A 1 204 ? 3.828 9.892 -20.372 1.00 91.25 204 ARG A N 1
ATOM 1510 C CA . ARG A 1 204 ? 4.912 10.862 -20.537 1.00 91.25 204 ARG A CA 1
ATOM 1511 C C . ARG A 1 204 ? 6.064 10.503 -19.619 1.00 91.25 204 ARG A C 1
ATOM 1513 O O . ARG A 1 204 ? 5.841 10.196 -18.447 1.00 91.25 204 ARG A O 1
ATOM 1520 N N . VAL A 1 205 ? 7.270 10.537 -20.162 1.00 90.69 205 VAL A N 1
ATOM 1521 C CA . VAL A 1 205 ? 8.498 10.165 -19.464 1.00 90.69 205 VAL A CA 1
ATOM 1522 C C . VAL A 1 205 ? 9.613 11.126 -19.824 1.00 90.69 205 VAL A C 1
ATOM 1524 O O . VAL A 1 205 ? 9.559 11.796 -20.853 1.00 90.69 205 VAL A O 1
ATOM 1527 N N . ARG A 1 206 ? 10.604 11.216 -18.945 1.00 92.94 206 ARG A N 1
ATOM 1528 C CA . ARG A 1 206 ? 11.743 12.111 -19.093 1.00 92.94 206 ARG A CA 1
ATOM 1529 C C . ARG A 1 206 ? 13.024 11.323 -18.870 1.00 92.94 206 ARG A C 1
ATOM 1531 O O . ARG A 1 206 ? 13.054 10.522 -17.936 1.00 92.94 206 ARG A O 1
ATOM 1538 N N . SER A 1 207 ? 14.022 11.498 -19.734 1.00 93.75 207 SER A N 1
ATOM 1539 C CA . SER A 1 207 ? 15.324 10.851 -19.548 1.00 93.75 207 SER A CA 1
ATOM 1540 C C . SER A 1 207 ? 16.094 11.469 -18.380 1.00 93.75 207 SER A C 1
ATOM 1542 O O . SER A 1 207 ? 16.021 12.679 -18.151 1.00 93.75 207 SER A O 1
ATOM 1544 N N . ASP A 1 208 ? 16.814 10.638 -17.630 1.00 91.00 208 ASP A N 1
ATOM 1545 C CA . ASP A 1 208 ? 17.667 11.078 -16.524 1.00 91.00 208 ASP A CA 1
ATOM 1546 C C . ASP A 1 208 ? 19.018 11.644 -17.007 1.00 91.00 208 ASP A C 1
ATOM 1548 O O . ASP A 1 208 ? 19.234 11.852 -18.201 1.00 91.00 208 ASP A O 1
ATOM 1552 N N . ALA A 1 209 ? 19.924 11.937 -16.069 1.00 92.44 209 ALA A N 1
ATOM 1553 C CA . ALA A 1 209 ? 21.241 12.505 -16.364 1.00 92.44 209 ALA A CA 1
ATOM 1554 C C . ALA A 1 209 ? 22.125 11.596 -17.239 1.00 92.44 209 ALA A C 1
ATOM 1556 O O . ALA A 1 209 ? 22.985 12.104 -17.958 1.00 92.44 209 ALA A O 1
ATOM 1557 N N . ASP A 1 210 ? 21.881 10.286 -17.213 1.00 93.56 210 ASP A N 1
ATOM 1558 C CA . ASP A 1 210 ? 22.585 9.288 -18.017 1.00 93.56 210 ASP A CA 1
ATOM 1559 C C . ASP A 1 210 ? 21.851 9.016 -19.345 1.00 93.56 210 ASP A C 1
ATOM 1561 O O . ASP A 1 210 ? 22.201 8.108 -20.094 1.00 93.56 210 ASP A O 1
ATOM 1565 N N . GLY A 1 211 ? 20.819 9.806 -19.666 1.00 92.56 211 GLY A N 1
ATOM 1566 C CA . GLY A 1 211 ? 19.999 9.618 -20.858 1.00 92.56 211 GLY A CA 1
ATOM 1567 C C . GLY A 1 211 ? 19.069 8.408 -20.761 1.00 92.56 211 GLY A C 1
ATOM 1568 O O . GLY A 1 211 ? 18.480 8.009 -21.768 1.00 92.56 211 GLY A O 1
ATOM 1569 N N . ARG A 1 212 ? 18.900 7.810 -19.579 1.00 93.38 212 ARG A N 1
ATOM 1570 C CA . ARG A 1 212 ? 18.104 6.597 -19.398 1.00 93.38 212 ARG A CA 1
ATOM 1571 C C . ARG A 1 212 ? 16.628 6.922 -19.198 1.00 93.38 212 ARG A C 1
ATOM 1573 O O . ARG A 1 212 ? 16.250 7.865 -18.507 1.00 93.38 212 ARG A O 1
ATOM 1580 N N . VAL A 1 213 ? 15.774 6.104 -19.803 1.00 90.81 213 VAL A N 1
ATOM 1581 C CA . VAL A 1 213 ? 14.316 6.140 -19.692 1.00 90.81 213 VAL A CA 1
ATOM 1582 C C . VAL A 1 213 ? 13.849 4.785 -19.185 1.00 90.81 213 VAL A C 1
ATOM 1584 O O . VAL A 1 213 ? 13.862 3.803 -19.926 1.00 90.81 213 VAL A O 1
ATOM 1587 N N . LEU A 1 214 ? 13.388 4.747 -17.936 1.00 84.94 214 LEU A N 1
ATOM 1588 C CA . LEU A 1 214 ? 12.850 3.541 -17.315 1.00 84.94 214 LEU A CA 1
ATOM 1589 C C . LEU A 1 214 ? 11.358 3.707 -17.019 1.00 84.94 214 LEU A C 1
ATOM 1591 O O . LEU A 1 214 ? 10.954 4.551 -16.220 1.00 84.94 214 LEU A O 1
ATOM 1595 N N . VAL A 1 215 ? 10.532 2.867 -17.642 1.00 81.00 215 VAL A N 1
ATOM 1596 C CA . VAL A 1 215 ? 9.078 2.845 -17.444 1.00 81.00 215 VAL A CA 1
ATOM 1597 C C . VAL A 1 215 ? 8.658 1.487 -16.912 1.00 81.00 215 VAL A C 1
ATOM 1599 O O . VAL A 1 215 ? 8.832 0.461 -17.571 1.00 81.00 215 VAL A O 1
ATOM 1602 N N . ASN A 1 216 ? 8.071 1.480 -15.719 1.00 75.56 216 ASN A N 1
ATOM 1603 C CA . ASN A 1 216 ? 7.534 0.282 -15.089 1.00 75.56 216 ASN A CA 1
ATOM 1604 C C . ASN A 1 216 ? 6.259 0.629 -14.302 1.00 75.56 216 ASN A C 1
ATOM 1606 O O . ASN A 1 216 ? 6.294 1.562 -13.498 1.00 75.56 216 ASN A O 1
ATOM 1610 N N . PRO A 1 217 ? 5.155 -0.120 -14.475 1.00 66.25 217 PRO A N 1
ATOM 1611 C CA . PRO A 1 217 ? 4.976 -1.252 -15.391 1.00 66.25 217 PRO A CA 1
ATOM 1612 C C . PRO A 1 217 ? 4.587 -0.848 -16.820 1.00 66.25 217 PRO A C 1
ATOM 1614 O O . PRO A 1 217 ? 3.838 0.105 -17.014 1.00 66.25 217 PRO A O 1
ATOM 1617 N N . VAL A 1 218 ? 5.015 -1.631 -17.819 1.00 71.25 218 VAL A N 1
ATOM 1618 C CA . VAL A 1 218 ? 4.461 -1.605 -19.185 1.00 71.25 218 VAL A CA 1
ATOM 1619 C C . VAL A 1 218 ? 3.731 -2.907 -19.506 1.00 71.25 218 VAL A C 1
ATOM 1621 O O . VAL A 1 218 ? 4.058 -3.994 -19.019 1.00 71.25 218 VAL A O 1
ATOM 1624 N N . ILE A 1 219 ? 2.700 -2.803 -20.341 1.00 68.38 219 ILE A N 1
ATOM 1625 C CA . ILE A 1 219 ? 1.944 -3.966 -20.806 1.00 68.38 219 ILE A CA 1
ATOM 1626 C C . ILE A 1 219 ? 2.793 -4.710 -21.833 1.00 68.38 219 ILE A C 1
ATOM 1628 O O . ILE A 1 219 ? 3.215 -4.124 -22.828 1.00 68.38 219 ILE A O 1
ATOM 1632 N N . LYS A 1 220 ? 3.014 -6.012 -21.613 1.00 70.00 220 LYS A N 1
ATOM 1633 C CA . LYS A 1 220 ? 3.797 -6.855 -22.525 1.00 70.00 220 LYS A CA 1
ATOM 1634 C C . LYS A 1 220 ? 3.264 -6.755 -23.957 1.00 70.00 220 LYS A C 1
ATOM 1636 O O . LYS A 1 220 ? 2.136 -7.167 -24.236 1.00 70.00 220 LYS A O 1
ATOM 1641 N N . GLY A 1 221 ? 4.105 -6.274 -24.863 1.00 75.06 221 GLY A N 1
ATOM 1642 C CA . GLY A 1 221 ? 3.767 -6.085 -26.267 1.00 75.06 221 GLY A CA 1
ATOM 1643 C C . GLY A 1 221 ? 4.614 -4.988 -26.911 1.00 75.06 221 GLY A C 1
ATOM 1644 O O . GLY A 1 221 ? 5.468 -4.406 -26.240 1.00 75.06 221 GLY A O 1
ATOM 1645 N N . PRO A 1 222 ? 4.404 -4.718 -28.209 1.00 83.81 222 PRO A N 1
ATOM 1646 C CA . PRO A 1 222 ? 5.068 -3.613 -28.887 1.00 83.81 222 PRO A CA 1
ATOM 1647 C C . PRO A 1 222 ? 4.728 -2.286 -28.201 1.00 83.81 222 PRO A C 1
ATOM 1649 O O . PRO A 1 222 ? 3.574 -2.039 -27.846 1.00 83.81 222 PRO A O 1
ATOM 1652 N N . CYS A 1 223 ? 5.746 -1.449 -28.029 1.00 86.19 223 CYS A N 1
ATOM 1653 C CA . CYS A 1 223 ? 5.615 -0.077 -27.559 1.00 86.19 223 CYS A CA 1
ATOM 1654 C C . CYS A 1 223 ? 6.203 0.866 -28.613 1.00 86.19 223 CYS A C 1
ATOM 1656 O O . CYS A 1 223 ? 7.123 0.489 -29.338 1.00 86.19 223 CYS A O 1
ATOM 1658 N N . GLU A 1 224 ? 5.688 2.089 -28.679 1.00 91.69 224 GLU A N 1
ATOM 1659 C CA . GLU A 1 224 ? 6.231 3.158 -29.517 1.00 91.69 224 GLU A CA 1
ATOM 1660 C C . GLU A 1 224 ? 6.726 4.285 -28.612 1.00 91.69 224 GLU A C 1
ATOM 1662 O O . GLU A 1 224 ? 5.951 4.817 -27.819 1.00 91.69 224 GLU A O 1
ATOM 1667 N N . LEU A 1 225 ? 8.002 4.651 -28.732 1.00 91.94 225 LEU A N 1
ATOM 1668 C CA . LEU A 1 225 ? 8.573 5.821 -28.069 1.00 91.94 225 LEU A CA 1
ATOM 1669 C C . LEU A 1 225 ? 8.605 6.982 -29.066 1.00 91.94 225 LEU A C 1
ATOM 1671 O O . LEU A 1 225 ? 9.077 6.816 -30.193 1.00 91.94 225 LEU A O 1
ATOM 1675 N N . ARG A 1 226 ? 8.081 8.143 -28.675 1.00 92.56 226 ARG A N 1
ATOM 1676 C CA . ARG A 1 226 ? 8.007 9.338 -29.524 1.00 92.56 226 ARG A CA 1
ATOM 1677 C C . ARG A 1 226 ? 8.570 10.544 -28.794 1.00 92.56 226 ARG A C 1
ATOM 1679 O O . ARG A 1 226 ? 8.289 10.739 -27.616 1.00 92.56 226 ARG A O 1
ATOM 1686 N N . TRP A 1 227 ? 9.305 11.379 -29.519 1.00 89.44 227 TRP A N 1
ATOM 1687 C CA . TRP A 1 227 ? 9.667 12.709 -29.043 1.00 89.44 227 TRP A CA 1
ATOM 1688 C C . TRP A 1 227 ? 8.407 13.557 -28.910 1.00 89.44 227 TRP A C 1
ATOM 1690 O O . TRP A 1 227 ? 7.597 13.613 -29.841 1.00 89.44 227 TRP A O 1
ATOM 1700 N N . ILE A 1 228 ? 8.246 14.227 -27.774 1.00 86.44 228 ILE A N 1
ATOM 1701 C CA . ILE A 1 228 ? 7.309 15.342 -27.701 1.00 86.44 228 ILE A CA 1
ATOM 1702 C C . ILE A 1 228 ? 8.070 16.519 -28.293 1.00 86.44 228 ILE A C 1
ATOM 1704 O O . ILE A 1 228 ? 9.096 16.917 -27.753 1.00 86.44 228 ILE A O 1
ATOM 1708 N N . ALA A 1 229 ? 7.637 16.997 -29.461 1.00 71.75 229 ALA A N 1
ATOM 1709 C CA . ALA A 1 229 ? 8.280 18.141 -30.086 1.00 71.75 229 ALA A CA 1
ATOM 1710 C C . ALA A 1 229 ? 8.277 19.307 -29.092 1.00 71.75 229 ALA A C 1
ATOM 1712 O O . ALA A 1 229 ? 7.213 19.684 -28.590 1.00 71.75 229 ALA A O 1
ATOM 1713 N N . ASP A 1 230 ? 9.455 19.871 -28.828 1.00 58.34 230 ASP A N 1
ATOM 1714 C CA . ASP A 1 230 ? 9.538 21.181 -28.205 1.00 58.34 230 ASP A CA 1
ATOM 1715 C C . ASP A 1 230 ? 8.745 22.125 -29.110 1.00 58.34 230 ASP A C 1
ATOM 1717 O O . ASP A 1 230 ? 8.998 22.207 -30.315 1.00 58.34 230 ASP A O 1
ATOM 1721 N N . GLY A 1 231 ? 7.723 22.774 -28.555 1.00 49.72 231 GLY A N 1
ATOM 1722 C CA . GLY A 1 231 ? 6.979 23.822 -29.241 1.00 49.72 231 GLY A CA 1
ATOM 1723 C C . GLY A 1 231 ? 7.885 25.027 -29.474 1.00 49.72 231 GLY A C 1
ATOM 1724 O O . GLY A 1 231 ? 7.764 26.028 -28.780 1.00 49.72 231 GLY A O 1
ATOM 1725 N N . GLY A 1 232 ? 8.826 24.906 -30.405 1.00 38.72 232 GLY A N 1
ATOM 1726 C CA . GLY A 1 232 ? 9.600 25.998 -30.963 1.00 38.72 232 GLY A CA 1
ATOM 1727 C C . GLY A 1 232 ? 8.936 26.425 -32.259 1.00 38.72 232 GLY A C 1
ATOM 1728 O O . GLY A 1 232 ? 9.113 25.778 -33.291 1.00 38.72 232 GLY A O 1
ATOM 1729 N N . GLU A 1 233 ? 8.138 27.488 -32.189 1.00 38.59 233 GLU A N 1
ATOM 1730 C CA . GLU A 1 233 ? 7.830 28.300 -33.363 1.00 38.59 233 GLU A CA 1
ATOM 1731 C C . GLU A 1 233 ? 9.153 28.741 -34.014 1.00 38.59 233 GLU A C 1
ATOM 1733 O O . GLU A 1 233 ? 10.118 29.067 -33.316 1.00 38.59 233 GLU A O 1
ATOM 1738 N N . GLY A 1 234 ? 9.200 28.652 -35.346 1.00 35.31 234 GLY A N 1
ATOM 1739 C CA . GLY A 1 234 ? 10.329 29.108 -36.159 1.00 35.31 234 GLY A CA 1
ATOM 1740 C C . GLY A 1 234 ? 10.405 30.620 -36.318 1.00 35.31 234 GLY A C 1
ATOM 1741 O O . GLY A 1 234 ? 9.530 31.338 -35.787 1.00 35.31 234 GLY A O 1
#

pLDDT: mean 86.03, std 13.44, range [35.31, 98.56]